Protein 2VKP (pdb70)

Radius of gyration: 19.28 Å; Cα contacts (8 Å, |Δi|>4): 334; chains: 2; bounding box: 43×36×62 Å

Sequence (204 aa):
SFNNELADVHFVVGPPGATRTVPAHKYVLAVGSSVFYAFYKSEIHIPDVEPAAFLILLKYYSDEIDLEADTVLATLYAAKKYIVPALAKACVNFLETSLSFNNELADVHFVVGPPGATRTVPAHKYVLAVGSSVFYAFYGDLAEVKSEIHIPDVEPAAFLILLKYYSDEIDLEADTVLATLYAAKKYIVPALAKACVNFLETSL

Organism: Homo sapiens (NCBI:txid9606)

InterPro domains:
  IPR000210 BTB/POZ domain [PF00651] (129-235)
  IPR000210 BTB/POZ domain [PS50097] (136-206)
  IPR000210 BTB/POZ domain [SM00225] (136-236)
  IPR011333 SKP1/BTB/POZ domain superfamily [G3DSA:3.30.710.10] (107-265)
  IPR011333 SKP1/BTB/POZ domain superfamily [SSF54695] (113-235)
  IPR011705 BTB/Kelch-associated [PF07707] (246-315)
  IPR011705 BTB/Kelch-associated [SM00875] (242-351)
  IPR012983 PHR [PF08005] (392-537)
  IPR038648 PHR domain superfamily [G3DSA:2.60.120.820] (386-538)
  IPR049738 BTB/POZ domain-containing protein 6, BTB/POZ domain [cd18349] (128-236)

Foldseek 3Di:
DAQDPVAQAWEFEAAVVDTDIGGDHLVLLLVQFVQSVVCCPRYHYHHPADPVLVSQVRCVCPVDHDDDPVCLVRVLVVCVVRVRVVNNVVSVVVVVVVD/DAQDPVAQAWEFEEAPPQTDIGGDYLVLLLVQFVQSCCCPNPPDDRDRYHYHHLADPVLVSQVRCVVPVDHDDDPVCLVSVLVVCVVRVRVVSNVVSVVCVVPDD

B-factor: mean 25.25, std 9.97, range [6.52, 69.29]

CATH classification: 3.30.710.10

Solvent-accessible surface area: 11434 Å² total

Structure (mmCIF, N/CA/C/O backbone):
data_2VKP
#
_entry.id   2VKP
#
_cell.length_a   58.135
_cell.length_b   58.135
_cell.length_c   332.456
_cell.angle_alpha   90.00
_cell.angle_beta   90.00
_cell.angle_gamma   120.00
#
_symmetry.space_group_name_H-M   'P 65 2 2'
#
loop_
_entity.id
_entity.type
_entity.pdbx_description
1 polymer 'BTB/POZ DOMAIN-CONTAINING PROTEIN 6'
2 non-polymer 'POTASSIUM ION'
3 non-polymer 1,2-ETHANEDIOL
4 water water
#
loop_
_atom_site.group_PDB
_atom_site.id
_atom_site.type_symbol
_atom_site.label_atom_id
_atom_site.label_alt_id
_atom_site.label_comp_id
_atom_site.label_asym_id
_atom_site.label_entity_id
_atom_site.label_seq_id
_atom_site.pdbx_PDB_ins_code
_atom_site.Cartn_x
_atom_site.Cartn_y
_atom_site.Cartn_z
_atom_site.occupancy
_atom_site.B_iso_or_equiv
_atom_site.auth_seq_id
_atom_site.auth_comp_id
_atom_site.auth_asym_id
_atom_site.auth_atom_id
_atom_site.pdbx_PDB_model_num
ATOM 1 N N . SER A 1 1 ? 31.684 32.540 -8.902 1.00 49.28 0 SER A N 1
ATOM 2 C CA . SER A 1 1 ? 31.323 31.173 -8.446 1.00 46.83 0 SER A CA 1
ATOM 3 C C . SER A 1 1 ? 32.564 30.298 -8.315 1.00 40.59 0 SER A C 1
ATOM 4 O O . SER A 1 1 ? 32.473 29.076 -8.457 1.00 37.63 0 SER A O 1
ATOM 14 N N . PHE A 1 3 ? 34.019 30.390 -5.479 1.00 26.47 2 PHE A N 1
ATOM 15 C CA . PHE A 1 3 ? 33.838 30.044 -4.072 1.00 23.44 2 PHE A CA 1
ATOM 16 C C . PHE A 1 3 ? 33.338 28.621 -3.939 1.00 22.98 2 PHE A C 1
ATOM 17 O O . PHE A 1 3 ? 32.332 28.252 -4.568 1.00 22.95 2 PHE A O 1
ATOM 25 N N . ASN A 1 4 ? 34.041 27.844 -3.120 1.00 22.84 3 ASN A N 1
ATOM 26 C CA . ASN A 1 4 ? 33.706 26.438 -2.845 1.00 25.60 3 ASN A CA 1
ATOM 27 C C . ASN A 1 4 ? 33.729 25.565 -4.126 1.00 26.64 3 ASN A C 1
ATOM 28 O O . ASN A 1 4 ? 33.094 24.518 -4.195 1.00 30.79 3 ASN A O 1
ATOM 33 N N . ASN A 1 5 ? 34.509 25.987 -5.115 1.00 25.29 4 ASN A N 1
ATOM 34 C CA . ASN A 1 5 ? 34.585 25.300 -6.395 1.00 25.49 4 ASN A CA 1
ATOM 35 C C . ASN A 1 5 ? 35.887 24.473 -6.502 1.00 22.44 4 ASN A C 1
ATOM 36 O O . ASN A 1 5 ? 36.985 24.955 -6.231 1.00 23.82 4 ASN A O 1
ATOM 41 N N . GLU A 1 6 ? 35.763 23.218 -6.913 1.00 23.46 5 GLU A N 1
ATOM 42 C CA . GLU A 1 6 ? 36.946 22.371 -7.139 1.00 23.77 5 GLU A CA 1
ATOM 43 C C . GLU A 1 6 ? 37.770 22.839 -8.365 1.00 23.80 5 GLU A C 1
ATOM 44 O O . GLU A 1 6 ? 38.959 22.502 -8.489 1.00 24.04 5 GLU A O 1
ATOM 50 N N . LEU A 1 7 ? 37.131 23.597 -9.257 1.00 25.01 6 LEU A N 1
ATOM 51 C CA . LEU A 1 7 ? 37.788 24.110 -10.478 1.00 24.47 6 LEU A CA 1
ATOM 52 C C . LEU A 1 7 ? 38.916 25.033 -10.080 1.00 25.35 6 LEU A C 1
ATOM 53 O O . LEU A 1 7 ? 38.695 25.997 -9.351 1.00 25.52 6 LEU A O 1
ATOM 66 N N . ALA A 1 9 ? 41.117 24.546 -7.900 1.00 25.53 8 ALA A N 1
ATOM 67 C CA . ALA A 1 9 ? 41.374 24.585 -6.458 1.00 21.15 8 ALA A CA 1
ATOM 68 C C . ALA A 1 9 ? 42.763 24.048 -6.209 1.00 26.11 8 ALA A C 1
ATOM 69 O O . ALA A 1 9 ? 43.137 22.985 -6.719 1.00 24.34 8 ALA A O 1
ATOM 71 N N . ASP A 1 10 ? 43.568 24.794 -5.470 1.00 22.97 9 ASP A N 1
ATOM 72 C CA . ASP A 1 10 ? 44.936 24.360 -5.197 1.00 22.81 9 ASP A CA 1
ATOM 73 C C . ASP A 1 10 ? 45.155 24.049 -3.730 1.00 22.23 9 ASP A C 1
ATOM 74 O O . ASP A 1 10 ? 46.266 23.705 -3.311 1.00 34.17 9 ASP A O 1
ATOM 79 N N . VAL A 1 11 ? 44.085 24.132 -2.943 1.00 25.35 10 VAL A N 1
ATOM 80 C CA . VAL A 1 11 ? 44.153 23.770 -1.531 1.00 23.53 10 VAL A CA 1
ATOM 81 C C . VAL A 1 11 ? 42.814 23.212 -1.090 1.00 27.46 10 VAL A C 1
ATOM 82 O O . VAL A 1 11 ? 41.764 23.615 -1.591 1.00 25.45 10 VAL A O 1
ATOM 86 N N . HIS A 1 12 ? 42.873 22.226 -0.194 1.00 27.61 11 HIS A N 1
ATOM 87 C CA . HIS A 1 12 ? 41.681 21.663 0.437 1.00 26.20 11 HIS A CA 1
ATOM 88 C C . HIS A 1 12 ? 41.824 21.748 1.951 1.00 21.19 11 HIS A C 1
ATOM 89 O O . HIS A 1 12 ? 42.901 21.479 2.496 1.00 26.16 11 HIS A O 1
ATOM 96 N N . PHE A 1 13 ? 40.750 22.149 2.618 1.00 22.46 12 PHE A N 1
ATOM 97 C CA . PHE A 1 13 ? 40.750 22.274 4.045 1.00 18.05 12 PHE A CA 1
ATOM 98 C C . PHE A 1 13 ? 39.865 21.227 4.594 1.00 23.56 12 PHE A C 1
ATOM 99 O O . PHE A 1 13 ? 38.730 21.099 4.146 1.00 17.72 12 PHE A O 1
ATOM 107 N N . VAL A 1 14 ? 40.368 20.516 5.595 1.00 21.45 13 VAL A N 1
ATOM 108 C CA . VAL A 1 14 ? 39.577 19.522 6.311 1.00 21.33 13 VAL A CA 1
ATOM 109 C C . VAL A 1 14 ? 39.204 20.219 7.607 1.00 18.51 13 VAL A C 1
ATOM 110 O O . VAL A 1 14 ? 40.054 20.451 8.489 1.00 21.49 13 VAL A O 1
ATOM 114 N N . VAL A 1 15 ? 37.937 20.607 7.674 1.00 16.61 14 VAL A N 1
ATOM 115 C CA . VAL A 1 15 ? 37.455 21.553 8.688 1.00 20.09 14 VAL A CA 1
ATOM 116 C C . VAL A 1 15 ? 36.475 20.879 9.655 1.00 23.40 14 VAL A C 1
ATOM 117 O O . VAL A 1 15 ? 35.498 20.239 9.240 1.00 21.84 14 VAL A O 1
ATOM 121 N N . GLY A 1 16 ? 36.732 21.071 10.944 1.00 23.99 15 GLY A N 1
ATOM 122 C CA . GLY A 1 16 ? 35.916 20.552 12.005 1.00 19.73 15 GLY A CA 1
ATOM 123 C C . GLY A 1 16 ? 36.568 1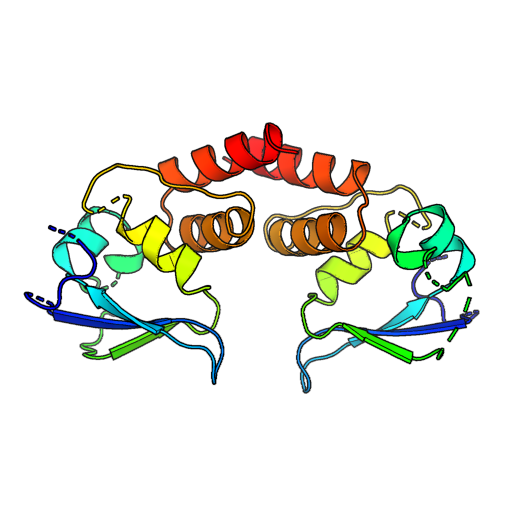9.411 12.773 1.00 21.17 15 GLY A C 1
ATOM 124 O O . GLY A 1 16 ? 37.641 18.901 12.417 1.00 21.33 15 GLY A O 1
ATOM 125 N N . PRO A 1 17 ? 35.919 18.995 13.860 1.00 23.60 16 PRO A N 1
ATOM 126 C CA . PRO A 1 17 ? 36.412 17.854 14.625 1.00 22.07 16 PRO A CA 1
ATOM 127 C C . PRO A 1 17 ? 36.547 16.599 13.786 1.00 22.33 16 PRO A C 1
ATOM 128 O O . PRO A 1 17 ? 35.648 16.299 13.000 1.00 24.54 16 PRO A O 1
ATOM 132 N N . PRO A 1 18 ? 37.645 15.837 13.971 1.00 30.42 17 PRO A N 1
ATOM 133 C CA . PRO A 1 18 ? 37.760 14.547 13.302 1.00 29.13 17 PRO A CA 1
ATOM 134 C C . PRO A 1 18 ? 36.516 13.694 13.501 1.00 29.72 17 PRO A C 1
ATOM 135 O O . PRO A 1 18 ? 36.035 13.572 14.613 1.00 25.38 17 PRO A O 1
ATOM 139 N N . GLY A 1 19 ? 35.982 13.147 12.419 1.00 29.41 18 GLY A N 1
ATOM 140 C CA . GLY A 1 19 ? 34.745 12.374 12.490 1.00 29.87 18 GLY A CA 1
ATOM 141 C C . GLY A 1 19 ? 33.516 13.199 12.176 1.00 29.84 18 GLY A C 1
ATOM 142 O O . GLY A 1 19 ? 32.436 12.665 12.011 1.00 29.80 18 GLY A O 1
ATOM 143 N N . ALA A 1 20 ? 33.671 14.512 12.087 1.00 25.51 19 ALA A N 1
ATOM 144 C CA . ALA A 1 20 ? 32.547 15.407 11.799 1.00 18.69 19 ALA A CA 1
ATOM 145 C C . ALA A 1 20 ? 33.104 16.611 11.006 1.00 26.61 19 ALA A C 1
ATOM 146 O O . ALA A 1 20 ? 32.816 17.779 11.309 1.00 29.31 19 ALA A O 1
ATOM 148 N N . THR A 1 21 ? 33.912 16.290 9.998 1.00 23.58 20 THR A N 1
ATOM 149 C CA . THR A 1 21 ? 34.582 17.295 9.187 1.00 27.23 20 THR A CA 1
ATOM 150 C C . THR A 1 21 ? 33.836 17.560 7.893 1.00 30.04 20 THR A C 1
ATOM 151 O O . THR A 1 21 ? 32.941 16.826 7.477 1.00 20.93 20 THR A O 1
ATOM 155 N N . ARG A 1 22 ? 34.234 18.640 7.256 1.00 25.01 21 ARG A N 1
ATOM 156 C CA . ARG A 1 22 ? 33.834 18.920 5.914 1.00 28.31 21 ARG A CA 1
ATOM 157 C C . ARG A 1 22 ? 35.099 19.348 5.201 1.00 25.76 21 ARG A C 1
ATOM 158 O O . ARG A 1 22 ? 35.918 20.086 5.765 1.00 24.04 21 ARG A O 1
ATOM 166 N N . THR A 1 23 ? 35.246 18.874 3.957 1.00 20.47 22 THR A N 1
ATOM 167 C CA . THR A 1 23 ? 36.399 19.192 3.111 1.00 26.78 22 THR A CA 1
ATOM 168 C C . THR A 1 23 ? 35.969 20.278 2.159 1.00 30.30 22 THR A C 1
ATOM 169 O O . THR A 1 23 ? 34.910 20.188 1.524 1.00 24.59 22 THR A O 1
ATOM 173 N N . VAL A 1 24 ? 36.767 21.331 2.108 1.00 26.05 23 VAL A N 1
ATOM 174 C CA . VAL A 1 24 ? 36.373 22.524 1.382 1.00 29.02 23 VAL A CA 1
ATOM 175 C C . VAL A 1 24 ? 37.526 22.903 0.448 1.00 20.53 23 VAL A C 1
ATOM 176 O O . VAL A 1 24 ? 38.649 23.095 0.912 1.00 19.50 23 VAL A O 1
ATOM 180 N N . PRO A 1 25 ? 37.251 22.962 -0.871 1.00 22.45 24 PRO A N 1
ATOM 181 C CA . PRO A 1 25 ? 38.255 23.384 -1.832 1.00 21.67 24 PRO A CA 1
ATOM 182 C C . PRO A 1 25 ? 38.424 24.898 -1.783 1.00 21.71 24 PRO A C 1
ATOM 183 O O . PRO A 1 25 ? 37.451 25.636 -1.540 1.00 21.44 24 PRO A O 1
ATOM 187 N N . ALA A 1 26 ? 39.629 25.366 -2.058 1.00 19.59 25 ALA A N 1
ATOM 188 C CA . ALA A 1 26 ? 39.838 26.818 -2.088 1.00 19.73 25 ALA A CA 1
ATOM 189 C C . ALA A 1 26 ? 40.997 27.191 -2.990 1.00 20.53 25 ALA A C 1
ATOM 190 O O . ALA A 1 26 ? 41.720 26.309 -3.519 1.00 19.69 25 ALA A O 1
ATOM 192 N N . HIS A 1 27 ? 41.175 28.499 -3.147 1.00 21.76 26 HIS A N 1
ATOM 193 C CA . HIS A 1 27 ? 42.168 29.062 -4.026 1.00 20.82 26 HIS A CA 1
ATOM 194 C C . HIS A 1 27 ? 43.114 29.975 -3.250 1.00 22.18 26 HIS A C 1
ATOM 195 O O . HIS A 1 27 ? 42.684 30.966 -2.653 1.00 20.80 26 HIS A O 1
ATOM 202 N N . LYS A 1 28 ? 44.380 29.571 -3.228 1.00 20.76 27 LYS A N 1
ATOM 203 C CA . LYS A 1 28 ? 45.405 30.153 -2.372 1.00 21.00 27 LYS A CA 1
ATOM 204 C C . LYS A 1 28 ? 45.508 31.624 -2.616 1.00 20.58 27 LYS A C 1
ATOM 205 O O . LYS A 1 28 ? 45.644 32.371 -1.668 1.00 23.89 27 LYS A O 1
ATOM 211 N N . TYR A 1 29 ? 45.444 32.040 -3.891 1.00 24.73 28 TYR A N 1
ATOM 212 C CA . TYR A 1 29 ? 45.462 33.464 -4.268 1.00 23.85 28 TYR A CA 1
ATOM 213 C C . TYR A 1 29 ? 44.409 34.282 -3.539 1.00 22.52 28 TYR A C 1
ATOM 214 O O . TYR A 1 29 ? 44.726 35.296 -2.964 1.00 21.31 28 TYR A O 1
ATOM 223 N N . VAL A 1 30 ? 43.153 33.847 -3.597 1.00 21.37 29 VAL A N 1
ATOM 224 C CA . VAL A 1 30 ? 42.040 34.592 -3.021 1.00 23.24 29 VAL A CA 1
ATOM 225 C C . VAL A 1 30 ? 42.178 34.701 -1.499 1.00 23.18 29 VAL A C 1
ATOM 226 O O . VAL A 1 30 ? 41.959 35.759 -0.916 1.00 21.42 29 VAL A O 1
ATOM 230 N N . LEU A 1 31 ? 42.545 33.591 -0.869 1.00 26.05 30 LEU A N 1
ATOM 231 C CA . LEU A 1 31 ? 42.732 33.537 0.588 1.00 24.21 30 LEU A CA 1
ATOM 232 C C . LEU A 1 31 ? 43.896 34.424 1.033 1.00 22.84 30 LEU A C 1
ATOM 233 O O . LEU A 1 31 ? 43.751 35.199 1.970 1.00 20.41 30 LEU A O 1
ATOM 238 N N . ALA A 1 32 ? 45.027 34.352 0.317 1.00 17.88 31 ALA A N 1
ATOM 239 C CA . ALA A 1 32 ? 46.232 35.089 0.664 1.00 15.93 31 ALA A CA 1
ATOM 240 C C . ALA A 1 32 ? 46.030 36.619 0.493 1.00 23.41 31 ALA A C 1
ATOM 241 O O . ALA A 1 32 ? 46.525 37.430 1.285 1.00 19.65 31 ALA A O 1
ATOM 243 N N . VAL A 1 33 ? 45.255 37.005 -0.505 1.00 22.57 32 VAL A N 1
ATOM 244 C CA . VAL A 1 33 ? 44.934 38.430 -0.691 1.00 22.08 32 VAL A CA 1
ATOM 245 C C . VAL A 1 33 ? 44.063 38.944 0.478 1.00 25.02 32 VAL A C 1
ATOM 246 O O . VAL A 1 33 ? 44.210 40.058 0.878 1.00 28.46 32 VAL A O 1
ATOM 250 N N . GLY A 1 34 ? 43.149 38.136 1.010 1.00 22.88 33 GLY A N 1
ATOM 251 C CA . GLY A 1 34 ? 42.276 38.582 2.097 1.00 26.16 33 GLY A CA 1
ATOM 252 C C . GLY A 1 34 ? 42.817 38.435 3.518 1.00 26.07 33 GLY A C 1
ATOM 253 O O . GLY A 1 34 ? 42.176 38.897 4.456 1.00 23.12 33 GLY A O 1
ATOM 254 N N . SER A 1 35 ? 43.995 37.824 3.693 1.00 23.72 34 SER A N 1
ATOM 255 C CA . SER A 1 35 ? 44.448 37.407 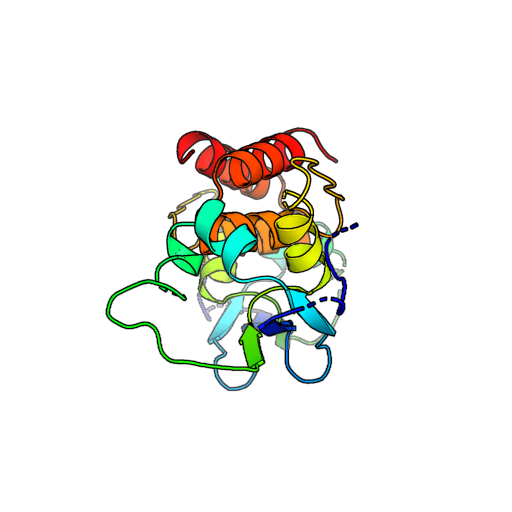5.016 1.00 23.02 34 SER A CA 1
ATOM 256 C C . SER A 1 35 ? 45.956 37.271 5.122 1.00 24.28 34 SER A C 1
ATOM 257 O O . SER A 1 35 ? 46.561 36.515 4.352 1.00 25.75 34 SER A O 1
ATOM 260 N N . SER A 1 36 ? 46.544 37.942 6.115 1.00 22.60 35 SER A N 1
ATOM 261 C CA . SER A 1 36 ? 47.989 37.826 6.378 1.00 19.59 35 SER A CA 1
ATOM 262 C C . SER A 1 36 ? 48.358 36.402 6.846 1.00 21.94 35 SER A C 1
ATOM 263 O O . SER A 1 36 ? 49.487 35.925 6.662 1.00 26.21 35 SER A O 1
ATOM 266 N N . VAL A 1 37 ? 47.415 35.710 7.448 1.00 26.31 36 VAL A N 1
ATOM 267 C CA . VAL A 1 37 ? 47.703 34.383 7.933 1.00 18.41 36 VAL A CA 1
ATOM 268 C C . VAL A 1 37 ? 47.761 33.422 6.766 1.00 23.58 36 VAL A C 1
ATOM 269 O O . VAL A 1 37 ? 48.664 32.602 6.679 1.00 24.11 36 VAL A O 1
ATOM 273 N N . PHE A 1 38 ? 46.821 33.538 5.839 1.00 26.37 37 PHE A N 1
ATOM 274 C CA . PHE A 1 38 ? 46.872 32.691 4.667 1.00 29.65 37 PHE A CA 1
ATOM 275 C C . PHE A 1 38 ? 48.040 33.054 3.768 1.00 28.33 37 PHE A C 1
ATOM 276 O O . PHE A 1 38 ? 48.612 32.171 3.157 1.00 24.21 37 PHE A O 1
ATOM 284 N N . TYR A 1 39 ? 48.389 34.341 3.673 1.00 22.01 38 TYR A N 1
ATOM 285 C CA . TYR A 1 39 ? 49.597 34.721 2.963 1.00 24.68 38 TYR A CA 1
ATOM 286 C C . TYR A 1 39 ? 50.849 34.047 3.519 1.00 28.50 38 TYR A C 1
ATOM 287 O O . TYR A 1 39 ? 51.660 33.490 2.773 1.00 28.37 38 TYR A O 1
ATOM 296 N N . ALA A 1 40 ? 51.032 34.121 4.823 1.00 27.70 39 ALA A N 1
ATOM 297 C CA . ALA A 1 40 ? 52.186 33.512 5.449 1.00 26.42 39 ALA A CA 1
ATOM 298 C C . ALA A 1 40 ? 52.223 31.995 5.173 1.00 32.21 39 ALA A C 1
ATOM 299 O O . ALA A 1 40 ? 53.289 31.409 4.926 1.00 30.23 39 ALA A O 1
ATOM 309 N N . PHE A 1 42 ? 50.731 30.107 2.584 1.00 23.72 41 PHE A N 1
ATOM 310 C CA . PHE A 1 42 ? 50.909 29.726 1.188 1.00 23.58 41 PHE A CA 1
ATOM 311 C C . PHE A 1 42 ? 52.079 30.386 0.473 1.00 29.57 41 PHE A C 1
ATOM 312 O O . PHE A 1 42 ? 52.571 29.840 -0.490 1.00 29.66 41 PHE A O 1
ATOM 320 N N . TYR A 1 43 ? 52.451 31.591 0.896 1.00 25.20 42 TYR A N 1
ATOM 321 C CA . TYR A 1 43 ? 53.547 32.379 0.298 1.00 30.70 42 TYR A CA 1
ATOM 322 C C . TYR A 1 43 ? 54.515 32.809 1.419 1.00 41.65 42 TYR A C 1
ATOM 323 O O . TYR A 1 43 ? 55.744 32.840 1.257 1.00 41.96 42 TYR A O 1
ATOM 332 N N . LYS A 1 50 ? 52.274 22.057 1.344 1.00 39.44 49 LYS A N 1
ATOM 333 C CA . LYS A 1 50 ? 51.148 21.132 1.480 1.00 39.57 49 LYS A CA 1
ATOM 334 C C . LYS A 1 50 ? 49.847 21.724 0.933 1.00 40.00 49 LYS A C 1
ATOM 335 O O . LYS A 1 50 ? 49.613 22.955 0.955 1.00 28.08 49 LYS A O 1
ATOM 338 N N . SER A 1 51 ? 49.002 20.831 0.431 1.00 34.11 50 SER A N 1
ATOM 339 C CA . SER A 1 51 ? 47.793 21.241 -0.248 1.00 31.47 50 SER A CA 1
ATOM 340 C C . SER A 1 51 ? 46.562 20.762 0.496 1.00 24.25 50 SER A C 1
ATOM 341 O O . SER A 1 51 ? 45.465 21.060 0.077 1.00 23.03 50 SER A O 1
ATOM 344 N N . GLU A 1 52 ? 46.728 20.023 1.596 1.00 23.13 51 GLU A N 1
ATOM 345 C CA . GLU A 1 52 ? 45.574 19.650 2.433 1.00 24.74 51 GLU A CA 1
ATOM 346 C C . GLU A 1 52 ? 45.819 20.093 3.859 1.00 24.65 51 GLU A C 1
ATOM 347 O O . GLU A 1 52 ? 46.763 19.617 4.498 1.00 27.19 51 GLU A O 1
ATOM 353 N N . ILE A 1 53 ? 44.969 21.008 4.338 1.00 23.68 52 ILE A N 1
ATOM 354 C CA . ILE A 1 53 ? 45.152 21.676 5.619 1.00 21.88 52 ILE A CA 1
ATOM 355 C C . ILE A 1 53 ? 44.025 21.276 6.574 1.00 20.43 52 ILE A C 1
ATOM 356 O O . ILE A 1 53 ? 42.853 21.354 6.219 1.00 19.26 52 ILE A O 1
ATOM 361 N N . HIS A 1 54 ? 44.382 20.840 7.780 1.00 18.62 53 HIS A N 1
ATOM 362 C CA . HIS A 1 54 ? 43.375 20.420 8.750 1.00 22.76 53 HIS A CA 1
ATOM 363 C C . HIS A 1 54 ? 43.175 21.558 9.722 1.00 16.47 53 HIS A C 1
ATOM 364 O O . HIS A 1 54 ? 44.152 22.055 10.294 1.00 25.06 53 HIS A O 1
ATOM 371 N N . ILE A 1 55 ? 41.922 21.980 9.888 1.00 16.81 54 ILE A N 1
ATOM 372 C CA . ILE A 1 55 ? 41.541 23.013 10.901 1.00 19.65 54 ILE A CA 1
ATOM 373 C C . ILE A 1 55 ? 40.386 22.482 11.812 1.00 12.13 54 ILE A C 1
ATOM 374 O O . ILE A 1 55 ? 39.189 22.752 11.598 1.00 17.08 54 ILE A O 1
ATOM 379 N N . PRO A 1 56 ? 40.769 21.625 12.767 1.00 17.18 55 PRO A N 1
ATOM 380 C CA . PRO A 1 56 ? 39.813 20.924 13.624 1.00 15.29 55 PRO A CA 1
ATOM 381 C C . PRO A 1 56 ? 39.151 21.885 14.628 1.00 20.79 55 PRO A C 1
ATOM 382 O O . PRO A 1 56 ? 38.103 21.569 15.161 1.00 21.67 55 PRO A O 1
ATOM 386 N N . ASP A 1 57 ? 39.747 23.053 14.834 1.00 21.98 56 ASP A N 1
ATOM 387 C CA . ASP A 1 57 ? 39.234 24.063 15.783 1.00 22.97 56 ASP A CA 1
ATOM 388 C C . ASP A 1 57 ? 38.184 25.023 15.200 1.00 24.68 56 ASP A C 1
ATOM 389 O O . ASP A 1 57 ? 37.639 25.830 15.930 1.00 20.55 56 ASP A O 1
ATOM 394 N N . VAL A 1 58 ? 37.903 24.920 13.903 1.00 23.58 57 VAL A N 1
ATOM 395 C CA . VAL A 1 58 ? 36.972 25.806 13.206 1.00 19.93 57 VAL A CA 1
ATOM 396 C C . VAL A 1 58 ? 35.716 25.061 12.805 1.00 20.37 57 VAL A C 1
ATOM 397 O O . VAL A 1 58 ? 35.772 23.891 12.434 1.00 19.11 57 VAL A O 1
ATOM 401 N N . GLU A 1 59 ? 34.567 25.725 12.917 1.00 17.57 58 GLU A N 1
ATOM 402 C CA . GLU A 1 59 ? 33.319 25.157 12.409 1.00 20.95 58 GLU A CA 1
ATOM 403 C C . GLU A 1 59 ? 33.213 25.277 10.901 1.00 21.35 58 GLU A C 1
ATOM 404 O O . GLU A 1 59 ? 33.261 26.375 10.362 1.00 21.03 58 GLU A O 1
ATOM 410 N N . PRO A 1 60 ? 32.943 24.161 10.208 1.00 20.50 59 PRO A N 1
ATOM 411 C CA . PRO A 1 60 ? 32.716 24.232 8.747 1.00 21.26 59 PRO A CA 1
ATOM 412 C C . PRO A 1 60 ? 31.785 25.371 8.305 1.00 20.35 59 PRO A C 1
ATOM 413 O O . PRO A 1 60 ? 32.085 26.097 7.382 1.00 23.76 59 PRO A O 1
ATOM 417 N N . ALA A 1 61 ? 30.663 25.542 8.969 1.00 20.66 60 ALA A N 1
ATOM 418 C CA . ALA A 1 61 ? 29.732 26.597 8.586 1.00 19.17 60 ALA A CA 1
ATOM 419 C C . ALA A 1 61 ? 30.363 27.991 8.695 1.00 25.77 60 ALA A C 1
ATOM 420 O O . ALA A 1 61 ? 30.146 28.858 7.858 1.00 20.87 60 ALA A O 1
ATOM 422 N N . ALA A 1 62 ? 31.145 28.197 9.735 1.00 21.61 61 ALA A N 1
ATOM 423 C CA . ALA A 1 62 ? 31.848 29.467 9.888 1.00 24.62 61 ALA A CA 1
ATOM 424 C C . ALA A 1 62 ? 32.917 29.631 8.817 1.00 24.63 61 ALA A C 1
ATOM 425 O O . ALA A 1 62 ? 33.081 30.710 8.265 1.00 19.73 61 ALA A O 1
ATOM 427 N N . PHE A 1 63 ? 33.657 28.567 8.525 1.00 20.05 62 PHE A N 1
ATOM 428 C CA . PHE A 1 63 ? 34.733 28.673 7.527 1.00 17.58 62 PHE A CA 1
ATOM 429 C C . PHE A 1 63 ? 34.160 29.062 6.164 1.00 17.32 62 PHE A C 1
ATOM 430 O O . PHE A 1 63 ? 34.783 29.781 5.405 1.00 20.32 62 PHE A O 1
ATOM 438 N N . LEU A 1 64 ? 32.981 28.549 5.843 1.00 18.87 63 LEU A N 1
ATOM 439 C CA . LEU A 1 64 ? 32.333 28.826 4.571 1.00 22.80 63 LEU A CA 1
ATOM 440 C C . LEU A 1 64 ? 31.868 30.262 4.493 1.00 24.23 63 LEU A C 1
ATOM 441 O O . LEU A 1 64 ? 31.957 30.886 3.444 1.00 19.56 63 LEU A O 1
ATOM 446 N N . ILE A 1 65 ? 31.386 30.797 5.608 1.00 20.84 64 ILE A N 1
ATOM 447 C CA . ILE A 1 65 ? 30.993 32.201 5.651 1.00 19.90 64 ILE A CA 1
ATOM 448 C C . ILE A 1 65 ? 32.220 33.093 5.461 1.00 17.99 64 ILE A C 1
ATOM 449 O O . ILE A 1 65 ? 32.158 34.126 4.766 1.00 20.31 64 ILE A O 1
ATOM 454 N N . LEU A 1 66 ? 33.323 32.717 6.090 1.00 16.08 65 LEU A N 1
ATOM 455 C CA . LEU A 1 66 ? 34.572 33.471 5.911 1.00 16.79 65 LEU A CA 1
ATOM 456 C C . LEU A 1 66 ? 35.005 33.462 4.459 1.00 17.29 65 LEU A C 1
ATOM 457 O O . LEU A 1 66 ? 35.342 34.509 3.873 1.00 21.05 65 LEU A O 1
ATOM 462 N N . LEU A 1 67 ? 35.020 32.281 3.856 1.00 16.66 66 LEU A N 1
ATOM 463 C CA . LEU A 1 67 ? 35.462 32.169 2.464 1.00 16.22 66 LEU A CA 1
ATOM 464 C C . LEU A 1 67 ? 34.540 32.957 1.521 1.00 19.65 66 LEU A C 1
ATOM 465 O O . LEU A 1 67 ? 34.994 33.643 0.611 1.00 18.72 66 LEU A O 1
ATOM 470 N N . LYS A 1 68 ? 33.232 32.874 1.729 1.00 18.73 67 LYS A N 1
ATOM 471 C CA . LYS A 1 68 ? 32.334 33.622 0.846 1.00 17.02 67 LYS A CA 1
ATOM 472 C C . LYS A 1 68 ? 32.698 35.085 0.850 1.00 22.05 67 LYS A C 1
ATOM 473 O O . LYS A 1 68 ? 32.644 35.743 -0.183 1.00 22.73 67 LYS A O 1
ATOM 476 N N . TYR A 1 69 ? 33.024 35.611 2.028 1.00 20.12 68 TYR A N 1
ATOM 477 C CA . TYR A 1 69 ? 33.427 37.008 2.149 1.00 14.72 68 TYR A CA 1
ATOM 478 C C . TYR A 1 69 ? 34.670 37.249 1.337 1.00 19.16 68 TYR A C 1
ATOM 479 O O . TYR A 1 69 ? 34.757 38.217 0.590 1.00 20.97 68 TYR A O 1
ATOM 496 N N . TYR A 1 71 ? 35.905 35.731 -1.240 1.00 21.22 70 TYR A N 1
ATOM 497 C CA . TYR A 1 71 ? 35.720 35.647 -2.678 1.00 21.40 70 TYR A CA 1
ATOM 498 C C . TYR A 1 71 ? 34.836 36.767 -3.183 1.00 19.88 70 TYR A C 1
ATOM 499 O O . TYR A 1 71 ? 35.098 37.307 -4.257 1.00 21.58 70 TYR A O 1
ATOM 508 N N . SER A 1 72 ? 33.779 37.096 -2.436 1.00 20.03 71 SER A N 1
ATOM 509 C CA . SER A 1 72 ? 32.689 37.965 -2.933 1.00 15.48 71 SER A CA 1
ATOM 510 C C . SER A 1 72 ? 32.501 39.331 -2.249 1.00 18.64 71 SER A C 1
ATOM 511 O O . SER A 1 72 ? 31.794 40.193 -2.760 1.00 15.09 71 SER A O 1
ATOM 514 N N . ASP A 1 73 ? 33.151 39.520 -1.110 1.00 19.79 72 ASP A N 1
ATOM 515 C CA . ASP A 1 73 ? 32.887 40.609 -0.196 1.00 22.57 72 ASP A CA 1
ATOM 516 C C . ASP A 1 73 ? 31.485 40.633 0.373 1.00 22.76 72 ASP A C 1
ATOM 517 O O . ASP A 1 73 ? 31.063 41.652 0.882 1.00 18.32 72 ASP A O 1
ATOM 522 N N . GLU A 1 74 ? 30.761 39.526 0.318 1.00 15.88 73 GLU A N 1
ATOM 523 C CA . GLU A 1 74 ? 29.416 39.514 0.873 1.00 23.23 73 GLU A CA 1
ATOM 524 C C . GLU A 1 74 ? 29.528 38.921 2.261 1.00 21.04 73 GLU A C 1
ATOM 525 O O . GLU A 1 74 ? 30.238 37.946 2.443 1.00 16.44 73 GLU A O 1
ATOM 531 N N . ILE A 1 75 ? 28.837 39.516 3.226 1.00 21.90 74 ILE A N 1
ATOM 532 C CA . ILE A 1 75 ? 28.835 39.012 4.608 1.00 23.68 74 ILE A CA 1
ATOM 533 C C . ILE A 1 75 ? 27.419 38.603 4.957 1.00 22.21 74 ILE A C 1
ATOM 534 O O . ILE A 1 75 ? 26.538 39.441 4.973 1.00 29.81 74 ILE A O 1
ATOM 539 N N . ASP A 1 76 ? 27.207 37.325 5.234 1.00 25.14 75 ASP A N 1
ATOM 540 C CA . ASP A 1 76 ? 25.878 36.801 5.524 1.00 30.12 75 ASP A CA 1
ATOM 541 C C . ASP A 1 76 ? 25.888 36.106 6.894 1.00 30.27 75 ASP A C 1
ATOM 542 O O . ASP A 1 76 ? 26.295 34.954 7.018 1.00 30.63 75 ASP A O 1
ATOM 545 N N . LEU A 1 77 ? 25.448 36.818 7.928 1.00 28.50 76 LEU A N 1
ATOM 546 C CA . LEU A 1 77 ? 25.569 36.319 9.291 1.00 22.92 76 LEU A CA 1
ATOM 547 C C . LEU A 1 77 ? 24.229 35.846 9.850 1.00 18.28 76 LEU A C 1
ATOM 548 O O . LEU A 1 77 ? 23.159 36.298 9.447 1.00 16.74 76 LEU A O 1
ATOM 553 N N . GLU A 1 78 ? 24.282 34.939 10.814 1.00 17.20 77 GLU A N 1
ATOM 554 C CA . GLU A 1 78 ? 23.104 34.547 11.552 1.00 17.97 77 GLU A CA 1
ATOM 555 C C . GLU A 1 78 ? 23.465 34.308 12.979 1.00 14.09 77 GLU A C 1
ATOM 556 O O . GLU A 1 78 ? 24.627 34.131 13.289 1.00 18.41 77 GLU A O 1
ATOM 562 N N . ALA A 1 79 ? 22.457 34.239 13.841 1.00 16.35 78 ALA A N 1
ATOM 563 C CA . ALA A 1 79 ? 22.647 34.120 15.294 1.00 12.79 78 ALA A CA 1
ATOM 564 C C . ALA A 1 79 ? 23.377 32.857 15.675 1.00 16.20 78 ALA A C 1
ATOM 565 O O . ALA A 1 79 ? 24.252 32.872 16.574 1.00 16.34 78 ALA A O 1
ATOM 567 N N . ASP A 1 80 ? 23.067 31.767 14.963 1.00 16.58 79 ASP A N 1
ATOM 568 C CA . ASP A 1 80 ? 23.667 30.482 15.269 1.00 15.41 79 ASP A CA 1
ATOM 569 C C . ASP A 1 80 ? 25.063 30.297 14.725 1.00 18.11 79 ASP A C 1
ATOM 570 O O . ASP A 1 80 ? 25.749 29.382 15.153 1.00 13.56 79 ASP A O 1
ATOM 575 N N . THR A 1 81 ? 25.524 31.190 13.843 1.00 12.50 80 THR A N 1
ATOM 576 C CA . THR A 1 81 ? 26.843 31.005 13.250 1.00 13.77 80 THR A CA 1
ATOM 577 C C . THR A 1 81 ? 27.789 32.151 13.557 1.00 13.63 80 THR A C 1
ATOM 578 O O . THR A 1 81 ? 28.992 32.018 13.286 1.00 13.43 80 THR A O 1
ATOM 582 N N . VAL A 1 82 ? 27.273 33.258 14.105 1.00 13.87 81 VAL A N 1
ATOM 583 C CA . VAL A 1 82 ? 28.103 34.496 14.297 1.00 12.21 81 VAL A CA 1
ATOM 584 C C . VAL A 1 82 ? 29.305 34.324 15.221 1.00 14.98 81 VAL A C 1
ATOM 585 O O . VAL A 1 82 ? 30.416 34.826 14.944 1.00 15.25 81 VAL A O 1
ATOM 589 N N . LEU A 1 83 ? 29.152 33.573 16.310 1.00 15.25 82 LEU A N 1
ATOM 590 C CA . LEU A 1 83 ? 30.301 33.413 17.214 1.00 14.24 82 LEU A CA 1
ATOM 591 C C . LEU A 1 83 ? 31.386 32.624 16.568 1.00 14.58 82 LEU A C 1
ATOM 592 O O . LEU A 1 83 ? 32.563 32.929 16.711 1.00 13.13 82 LEU A O 1
ATOM 597 N N . ALA A 1 84 ? 30.999 31.544 15.911 1.00 15.34 83 ALA A N 1
ATOM 598 C CA . ALA A 1 84 ? 31.991 30.689 15.229 1.00 11.47 83 ALA A CA 1
ATOM 599 C C . ALA A 1 84 ? 32.671 31.428 14.055 1.00 12.07 83 ALA A C 1
ATOM 600 O O . ALA A 1 84 ? 33.860 31.219 13.764 1.00 13.93 83 ALA A O 1
ATOM 602 N N . THR A 1 85 ? 31.909 32.264 13.355 1.00 12.11 84 THR A N 1
ATOM 603 C CA . THR A 1 85 ? 32.466 33.108 12.279 1.00 13.95 84 THR A CA 1
ATOM 604 C C . THR A 1 85 ? 33.444 34.103 12.860 1.00 14.49 84 THR A C 1
ATOM 605 O O . THR A 1 85 ? 34.461 34.360 12.279 1.00 17.11 84 THR A O 1
ATOM 609 N N . LEU A 1 86 ? 33.113 34.706 14.007 1.00 18.52 85 LEU A N 1
ATOM 610 C CA . LEU A 1 86 ? 34.040 35.626 14.659 1.00 14.57 85 LEU A CA 1
ATOM 611 C C . LEU A 1 86 ? 35.345 34.943 15.040 1.00 17.39 85 LEU A C 1
ATOM 612 O O . LEU A 1 86 ? 36.412 35.482 14.844 1.00 15.87 85 LEU A O 1
ATOM 617 N N . TYR A 1 87 ? 35.270 33.737 15.585 1.00 13.62 86 TYR A N 1
ATOM 618 C CA . TYR A 1 87 ? 36.475 32.987 15.888 1.00 12.62 86 TYR A CA 1
ATOM 619 C C . TYR A 1 87 ? 37.361 32.839 14.632 1.00 13.43 86 TYR A C 1
ATOM 620 O O . TYR A 1 87 ? 38.593 33.073 14.659 1.00 18.90 86 TYR A O 1
ATOM 629 N N . ALA A 1 88 ? 36.731 32.451 13.532 1.00 13.78 87 ALA A N 1
ATOM 630 C CA . ALA A 1 88 ? 37.458 32.234 12.270 1.00 13.99 87 ALA A CA 1
ATOM 631 C C . ALA A 1 88 ? 38.057 33.532 11.740 1.00 14.57 87 ALA A C 1
ATOM 632 O O . ALA A 1 88 ? 39.197 33.550 11.295 1.00 17.73 87 ALA A O 1
ATOM 634 N N . ALA A 1 89 ? 37.288 34.617 11.806 1.00 17.22 88 ALA A N 1
ATOM 635 C CA . ALA A 1 89 ? 37.722 35.925 11.327 1.00 16.99 88 ALA A CA 1
ATOM 636 C C . ALA A 1 89 ? 38.904 36.418 12.163 1.00 14.18 88 ALA A C 1
ATOM 637 O O . ALA A 1 89 ? 39.855 36.975 11.630 1.00 17.73 88 ALA A O 1
ATOM 639 N N . LYS A 1 90 ? 38.898 36.148 13.482 1.00 16.56 89 LYS A N 1
ATOM 640 C CA . LYS A 1 90 ? 40.023 36.528 14.339 1.00 17.25 89 LYS A CA 1
ATOM 641 C C . LYS A 1 90 ? 41.224 35.628 14.055 1.00 20.27 89 LYS A C 1
ATOM 642 O O . LYS A 1 90 ? 42.347 36.094 13.960 1.00 12.66 89 LYS A O 1
ATOM 647 N N . LYS A 1 91 ? 40.976 34.343 13.873 1.00 14.25 90 LYS A N 1
ATOM 648 C CA . LYS A 1 91 ? 42.042 33.385 13.589 1.00 13.82 90 LYS A CA 1
ATOM 649 C C . LYS A 1 91 ? 42.801 33.720 12.321 1.00 13.54 90 LYS A C 1
ATOM 650 O O . LYS A 1 91 ? 44.011 33.558 12.262 1.00 15.14 90 LYS A O 1
ATOM 656 N N . TYR A 1 92 ? 42.085 34.125 11.284 1.00 12.98 91 TYR A N 1
ATOM 657 C CA . TYR A 1 92 ? 42.747 34.457 10.002 1.00 15.14 91 TYR A CA 1
ATOM 658 C C . TYR A 1 92 ? 42.972 35.923 9.801 1.00 14.78 91 TYR A C 1
ATOM 659 O O . TYR A 1 92 ? 43.443 36.314 8.746 1.00 13.99 91 TYR A O 1
ATOM 668 N N . ILE A 1 93 ? 42.641 36.720 10.815 1.00 15.11 92 ILE A N 1
ATOM 669 C CA . ILE A 1 93 ? 42.866 38.180 10.802 1.00 13.46 92 ILE A CA 1
ATOM 670 C C . ILE A 1 93 ? 42.145 38.853 9.629 1.00 13.27 92 ILE A C 1
ATOM 671 O O . ILE A 1 93 ? 42.763 39.402 8.708 1.00 13.15 92 ILE A O 1
ATOM 676 N N . VAL A 1 94 ? 40.819 38.760 9.643 1.00 15.41 93 VAL A N 1
ATOM 677 C CA . VAL A 1 94 ? 39.980 39.349 8.610 1.00 15.01 93 VAL A CA 1
ATOM 678 C C . VAL A 1 94 ? 39.132 40.394 9.308 1.00 16.54 93 VAL A C 1
ATOM 679 O O . VAL A 1 94 ? 38.022 40.132 9.732 1.00 16.07 93 VAL A O 1
ATOM 683 N N . PRO A 1 95 ? 39.672 41.614 9.448 1.00 18.35 94 PRO A N 1
ATOM 684 C CA . PRO A 1 95 ? 39.035 42.582 10.344 1.00 20.05 94 PRO A CA 1
ATOM 685 C C . PRO A 1 95 ? 37.644 43.080 9.939 1.00 14.65 94 PRO A C 1
ATOM 686 O O . PRO A 1 95 ? 36.829 43.356 10.797 1.00 17.58 94 PRO A O 1
ATOM 690 N N . ALA A 1 96 ? 37.382 43.228 8.649 1.00 13.42 95 ALA A N 1
ATOM 691 C CA . ALA A 1 96 ? 36.076 43.683 8.219 1.00 18.74 95 ALA A CA 1
ATOM 692 C C . ALA A 1 96 ? 35.023 42.650 8.574 1.00 15.72 95 ALA A C 1
ATOM 693 O O . ALA A 1 96 ? 33.883 42.966 8.897 1.00 13.31 95 ALA A O 1
ATOM 695 N N . LEU A 1 97 ? 35.385 41.394 8.523 1.00 13.04 96 LEU A N 1
ATOM 696 C CA . LEU A 1 97 ? 34.396 40.372 8.845 1.00 6.52 96 LEU A CA 1
ATOM 697 C C . LEU A 1 97 ? 34.235 40.297 10.367 1.00 13.47 96 LEU A C 1
ATOM 698 O O . LEU A 1 97 ? 33.113 40.207 10.856 1.00 18.04 96 LEU A O 1
ATOM 703 N N . ALA A 1 98 ? 35.343 40.389 11.114 1.00 16.73 97 ALA A N 1
ATOM 704 C CA . ALA A 1 98 ? 35.266 40.444 12.555 1.00 15.35 97 ALA A CA 1
ATOM 705 C C . ALA A 1 98 ? 34.409 41.633 13.022 1.00 14.14 97 ALA A C 1
ATOM 706 O O . ALA A 1 98 ? 33.569 41.464 13.899 1.00 12.99 97 ALA A O 1
ATOM 708 N N . LYS A 1 99 ? 34.593 42.806 12.418 1.00 17.77 98 LYS A N 1
ATOM 709 C CA . LYS A 1 99 ? 33.799 43.991 12.808 1.00 13.53 98 LYS A CA 1
ATOM 710 C C . LYS A 1 99 ? 32.342 43.781 12.594 1.00 15.06 98 LYS A C 1
ATOM 711 O O . LYS A 1 99 ? 31.524 44.192 13.420 1.00 19.20 98 LYS A O 1
ATOM 714 N N . ALA A 1 100 ? 32.007 43.194 11.453 1.00 16.13 99 ALA A N 1
ATOM 715 C CA . ALA A 1 100 ? 30.614 42.892 11.128 1.00 20.12 99 ALA A CA 1
ATOM 716 C C . ALA A 1 100 ? 30.000 41.936 12.142 1.00 9.98 99 ALA A C 1
ATOM 717 O O . ALA A 1 100 ? 28.798 42.039 12.450 1.00 14.14 99 ALA A O 1
ATOM 719 N N . CYS A 1 101 ? 30.793 40.988 12.650 1.00 15.19 100 CYS A N 1
ATOM 720 C CA . CYS A 1 101 ? 30.250 40.018 13.607 1.00 15.49 100 CYS A CA 1
ATOM 721 C C . CYS A 1 101 ? 29.967 40.717 14.937 1.00 11.74 100 CYS A C 1
ATOM 722 O O . CYS A 1 101 ? 28.954 40.437 15.571 1.00 15.42 100 CYS A O 1
ATOM 725 N N . VAL A 1 102 ? 30.887 41.570 15.367 1.00 17.13 101 VAL A N 1
ATOM 726 C CA . VAL A 1 102 ? 30.743 42.252 16.648 1.00 17.40 101 VAL A CA 1
ATOM 727 C C . VAL A 1 102 ? 29.541 43.197 16.544 1.00 21.63 101 VAL A C 1
ATOM 728 O O . VAL A 1 102 ? 28.755 43.286 17.485 1.00 20.35 101 VAL A O 1
ATOM 732 N N . ASN A 1 103 ? 29.405 43.889 15.403 1.00 18.79 102 ASN A N 1
ATOM 733 C CA . ASN A 1 103 ? 28.203 44.737 15.139 1.00 17.43 102 ASN A CA 1
ATOM 734 C C . ASN A 1 103 ? 26.906 43.953 15.210 1.00 22.05 102 ASN A C 1
ATOM 735 O O . ASN A 1 103 ? 25.914 44.425 15.776 1.00 21.41 102 ASN A O 1
ATOM 740 N N . PHE A 1 104 ? 26.907 42.750 14.633 1.00 17.68 103 PHE A N 1
ATOM 741 C CA . PHE A 1 104 ? 25.721 41.877 14.647 1.00 14.64 103 PHE A CA 1
ATOM 742 C C . PHE A 1 104 ? 25.348 41.489 16.079 1.00 17.93 103 PHE A C 1
ATOM 743 O O . PHE A 1 104 ? 24.163 41.501 16.476 1.00 20.04 103 PHE A O 1
ATOM 751 N N . LEU A 1 105 ? 26.369 41.111 16.839 1.00 19.92 104 LEU A N 1
ATOM 752 C CA . LEU A 1 105 ? 26.227 40.747 18.222 1.00 18.72 104 LEU A CA 1
ATOM 753 C C . LEU A 1 105 ? 25.673 41.909 19.033 1.00 17.86 104 LEU A C 1
ATOM 754 O O . LEU A 1 105 ? 24.780 41.715 19.860 1.00 19.00 104 LEU A O 1
ATOM 759 N N . GLU A 1 106 ? 26.199 43.111 18.812 1.00 21.49 105 GLU A N 1
ATOM 760 C CA . GLU A 1 106 ? 25.697 44.303 19.535 1.00 22.49 105 GLU A CA 1
ATOM 761 C C . GLU A 1 106 ? 24.215 44.504 19.264 1.00 20.64 105 GLU A C 1
ATOM 762 O O . GLU A 1 106 ? 23.416 44.690 20.178 1.00 23.65 105 GLU A O 1
ATOM 765 N N . THR A 1 107 ? 23.849 44.426 17.992 1.00 24.76 106 THR A N 1
ATOM 766 C CA . THR A 1 107 ? 22.454 44.545 17.555 1.00 26.53 106 THR A CA 1
ATOM 767 C C . THR A 1 107 ? 21.544 43.518 18.187 1.00 26.43 106 THR A C 1
ATOM 768 O O . THR A 1 107 ? 20.379 43.795 18.427 1.00 22.85 106 THR A O 1
ATOM 772 N N . SER A 1 108 ? 22.086 42.336 18.451 1.00 25.99 107 SER A N 1
ATOM 773 C CA . SER A 1 108 ? 21.306 41.204 18.948 1.00 23.96 107 SER A CA 1
ATOM 774 C C . SER A 1 108 ? 21.059 41.272 20.459 1.00 21.08 107 SER A C 1
ATOM 775 O O . SER A 1 108 ? 20.163 40.587 20.971 1.00 22.01 107 SER A O 1
ATOM 780 N N . LEU A 1 109 ? 21.866 42.065 21.178 1.00 24.53 108 LEU A N 1
ATOM 781 C CA . LEU A 1 109 ? 21.683 42.226 22.630 1.00 28.82 108 LEU A CA 1
ATOM 782 C C . LEU A 1 109 ? 20.260 42.735 22.914 1.00 36.91 108 LEU A C 1
ATOM 783 O O . LEU A 1 109 ? 19.510 42.178 23.734 1.00 40.22 108 LEU A O 1
ATOM 789 N N . SER B 1 1 ? 35.792 33.086 50.031 1.00 32.02 0 SER B N 1
ATOM 790 C CA . SER B 1 1 ? 34.649 33.172 49.081 1.00 32.28 0 SER B CA 1
ATOM 791 C C . SER B 1 1 ? 34.071 31.779 48.750 1.00 21.17 0 SER B C 1
ATOM 792 O O . SER B 1 1 ? 34.800 30.769 48.779 1.00 23.78 0 SER B O 1
ATOM 803 N N . PHE B 1 3 ? 32.789 31.103 45.769 1.00 19.26 2 PHE B N 1
ATOM 804 C CA . PHE B 1 3 ? 33.190 30.881 44.376 1.00 18.25 2 PHE B CA 1
ATOM 805 C C . PHE B 1 3 ? 34.296 29.842 44.281 1.00 22.89 2 PHE B C 1
ATOM 806 O O . PHE B 1 3 ? 35.320 29.965 44.943 1.00 17.57 2 PHE B O 1
ATOM 814 N N . ASN B 1 4 ? 34.079 28.805 43.470 1.00 22.81 3 ASN B N 1
ATOM 815 C CA . ASN B 1 4 ? 35.103 27.773 43.241 1.00 22.17 3 ASN B CA 1
ATOM 816 C C . ASN B 1 4 ? 35.583 27.148 44.552 1.00 19.79 3 ASN B C 1
ATOM 817 O O . ASN B 1 4 ? 36.713 26.693 44.640 1.00 20.43 3 ASN B O 1
ATOM 822 N N . ASN B 1 5 ? 34.694 27.065 45.548 1.00 20.68 4 ASN B N 1
ATOM 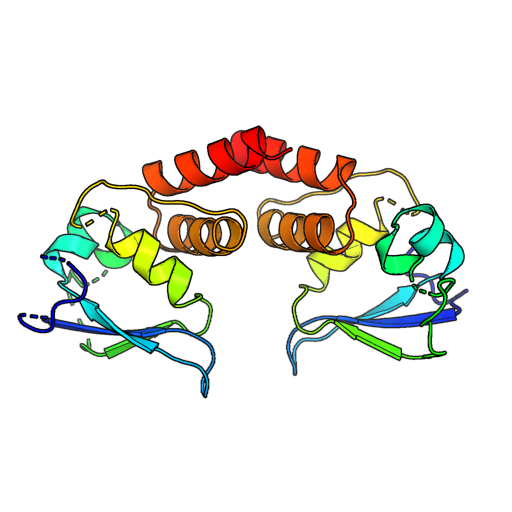823 C CA . ASN B 1 5 ? 35.033 26.491 46.868 1.00 18.53 4 ASN B CA 1
ATOM 824 C C . ASN B 1 5 ? 34.331 25.154 47.011 1.00 17.52 4 ASN B C 1
ATOM 825 O O . ASN B 1 5 ? 33.159 25.098 46.723 1.00 17.25 4 ASN B O 1
ATOM 830 N N . GLU B 1 6 ? 35.035 24.124 47.470 1.00 18.71 5 GLU B N 1
ATOM 831 C CA . GLU B 1 6 ? 34.454 22.818 47.740 1.00 21.64 5 GLU B CA 1
ATOM 832 C C . GLU B 1 6 ? 33.506 22.893 48.950 1.00 23.50 5 GLU B C 1
ATOM 833 O O . GLU B 1 6 ? 32.602 22.061 49.091 1.00 21.81 5 GLU B O 1
ATOM 839 N N . LEU B 1 7 ? 33.702 23.881 49.818 1.00 19.80 6 LEU B N 1
ATOM 840 C CA . LEU B 1 7 ? 32.819 24.038 50.991 1.00 23.35 6 LEU B CA 1
ATOM 841 C C . LEU B 1 7 ? 31.390 24.199 50.521 1.00 20.50 6 LEU B C 1
ATOM 842 O O . LEU B 1 7 ? 31.096 25.103 49.737 1.00 19.22 6 LEU B O 1
ATOM 855 N N . ALA B 1 9 ? 29.742 22.584 48.461 1.00 21.28 8 ALA B N 1
ATOM 856 C CA . ALA B 1 9 ? 29.479 22.400 47.023 1.00 15.55 8 ALA B CA 1
ATOM 857 C C . ALA B 1 9 ? 28.514 21.228 46.864 1.00 18.75 8 ALA B C 1
ATOM 858 O O . ALA B 1 9 ? 28.691 20.178 47.507 1.00 20.15 8 ALA B O 1
ATOM 860 N N . ASP B 1 10 ? 27.451 21.443 46.109 1.00 22.48 9 ASP B N 1
ATOM 861 C CA . ASP B 1 10 ? 26.470 20.370 45.886 1.00 22.84 9 ASP B CA 1
ATOM 862 C C . ASP B 1 10 ? 26.479 19.917 44.417 1.00 25.40 9 ASP B C 1
ATOM 863 O O . ASP B 1 10 ? 25.748 19.033 44.037 1.00 20.75 9 ASP B O 1
ATOM 868 N N . VAL B 1 11 ? 27.346 20.492 43.612 1.00 20.98 10 VAL B N 1
ATOM 869 C CA . VAL B 1 11 ? 27.543 20.029 42.234 1.00 20.74 10 VAL B CA 1
ATOM 870 C C . VAL B 1 11 ? 28.965 20.243 41.811 1.00 20.18 10 VAL B C 1
ATOM 871 O O . VAL B 1 11 ? 29.610 21.196 42.270 1.00 22.73 10 VAL B O 1
ATOM 875 N N . HIS B 1 12 ? 29.468 19.352 40.959 1.00 17.00 11 HIS B N 1
ATOM 876 C CA . HIS B 1 12 ? 30.757 19.533 40.307 1.00 18.42 11 HIS B CA 1
ATOM 877 C C . HIS B 1 12 ? 30.620 19.502 38.797 1.00 21.52 11 HIS B C 1
ATOM 878 O O . HIS B 1 12 ? 30.059 18.580 38.223 1.00 18.72 11 HIS B O 1
ATOM 885 N N . PHE B 1 13 ? 31.140 20.531 38.149 1.00 15.63 12 PHE B N 1
ATOM 886 C CA . PHE B 1 13 ? 31.224 20.558 36.694 1.00 16.17 12 PHE B CA 1
ATOM 887 C C . PHE B 1 13 ? 32.592 20.117 36.209 1.00 19.88 12 PHE B C 1
ATOM 888 O O . PHE B 1 13 ? 33.615 20.646 36.655 1.00 22.69 12 PHE B O 1
ATOM 896 N N . VAL B 1 14 ? 32.587 19.198 35.241 1.00 18.60 13 VAL B N 1
ATOM 897 C CA . VAL B 1 14 ? 33.773 18.739 34.573 1.00 14.88 13 VAL B CA 1
ATOM 898 C C . VAL B 1 14 ? 33.770 19.517 33.231 1.00 20.89 13 VAL B C 1
ATOM 899 O O . VAL B 1 14 ? 32.994 19.221 32.320 1.00 19.68 13 VAL B O 1
ATOM 903 N N . VAL B 1 15 ? 34.593 20.559 33.152 1.00 21.69 14 VAL B N 1
ATOM 904 C CA . VAL B 1 15 ? 34.464 21.563 32.086 1.00 20.95 14 VAL B CA 1
ATOM 905 C C . VAL B 1 15 ? 35.576 21.382 31.091 1.00 22.69 14 VAL B C 1
ATOM 906 O O . VAL B 1 15 ? 36.705 21.10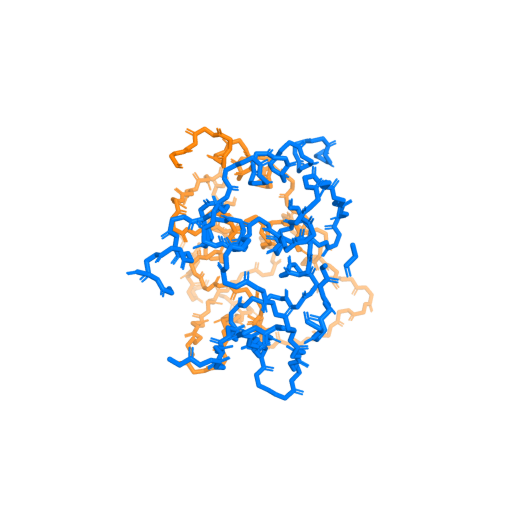3 31.484 1.00 21.34 14 VAL B O 1
ATOM 910 N N . GLY B 1 16 ? 35.249 21.450 29.792 1.00 24.21 15 GLY B N 1
ATOM 911 C CA . GLY B 1 16 ? 36.279 21.472 28.759 1.00 17.44 15 GLY B CA 1
ATOM 912 C C . GLY B 1 16 ? 36.260 20.248 27.854 1.00 25.98 15 GLY B C 1
ATOM 913 O O . GLY B 1 16 ? 35.533 19.297 28.115 1.00 19.42 15 GLY B O 1
ATOM 914 N N . PRO B 1 17 ? 37.068 20.272 26.792 1.00 24.39 16 PRO B N 1
ATOM 915 C CA . PRO B 1 17 ? 37.143 19.137 25.872 1.00 25.44 16 PRO B CA 1
ATOM 916 C C . PRO B 1 17 ? 37.847 17.952 26.499 1.00 27.09 16 PRO B C 1
ATOM 917 O O . PRO B 1 17 ? 38.708 18.134 27.342 1.00 26.44 16 PRO B O 1
ATOM 921 N N . PRO B 1 18 ? 37.541 16.733 26.034 1.00 35.39 17 PRO B N 1
ATOM 922 C CA . PRO B 1 18 ? 38.155 15.559 26.674 1.00 39.37 17 PRO B CA 1
ATOM 923 C C . PRO B 1 18 ? 39.692 15.663 26.725 1.00 34.54 17 PRO B C 1
ATOM 924 O O . PRO B 1 18 ? 40.306 16.104 25.756 1.00 33.34 17 PRO B O 1
ATOM 928 N N . GLY B 1 19 ? 40.287 15.293 27.856 1.00 33.26 18 GLY B N 1
ATOM 929 C CA . GLY B 1 19 ? 41.748 15.346 28.033 1.00 35.99 18 GLY B CA 1
ATOM 930 C C . GLY B 1 19 ? 42.290 16.706 28.479 1.00 36.47 18 GLY B C 1
ATOM 931 O O . GLY B 1 19 ? 43.497 16.877 28.675 1.00 35.61 18 GLY B O 1
ATOM 932 N N . ALA B 1 20 ? 41.399 17.679 28.624 1.00 29.12 19 ALA B N 1
ATOM 933 C CA . ALA B 1 20 ? 41.792 19.032 28.968 1.00 27.16 19 ALA B CA 1
ATOM 934 C C . ALA B 1 20 ? 40.646 19.653 29.769 1.00 24.10 19 ALA B C 1
ATOM 935 O O . ALA B 1 20 ? 40.213 20.773 29.528 1.00 23.87 19 ALA B O 1
ATOM 937 N N . THR B 1 21 ? 40.149 18.888 30.734 1.00 27.84 20 THR B N 1
ATOM 938 C CA . THR B 1 21 ? 39.029 19.321 31.542 1.00 22.86 20 THR B CA 1
ATOM 939 C C . THR B 1 21 ? 39.518 19.920 32.869 1.00 20.46 20 THR B C 1
ATOM 940 O O . THR B 1 21 ? 40.659 19.734 33.314 1.00 19.26 20 THR B O 1
ATOM 944 N N . ARG B 1 22 ? 38.634 20.657 33.489 1.00 15.26 21 ARG B N 1
ATOM 945 C CA . ARG B 1 22 ? 38.862 21.105 34.838 1.00 18.99 21 ARG B CA 1
ATOM 946 C C . ARG B 1 22 ? 37.586 20.841 35.581 1.00 19.41 21 ARG B C 1
ATOM 947 O O . ARG B 1 22 ? 36.517 21.075 35.032 1.00 22.94 21 ARG B O 1
ATOM 955 N N . THR B 1 23 ? 37.702 20.362 36.825 1.00 22.37 22 THR B N 1
ATOM 956 C CA . THR B 1 23 ? 36.546 20.095 37.674 1.00 22.29 22 THR B CA 1
ATOM 957 C C . THR B 1 23 ? 36.328 21.270 38.624 1.00 20.29 22 THR B C 1
ATOM 958 O O . THR B 1 23 ? 37.238 21.659 39.364 1.00 21.87 22 THR B O 1
ATOM 962 N N . VAL B 1 24 ? 35.129 21.843 38.560 1.00 21.10 23 VAL B N 1
ATOM 963 C CA . VAL B 1 24 ? 34.809 23.099 39.251 1.00 19.86 23 VAL B CA 1
ATOM 964 C C . VAL B 1 24 ? 33.645 22.791 40.208 1.00 17.24 23 VAL B C 1
ATOM 965 O O . VAL B 1 24 ? 32.562 22.427 39.748 1.00 20.37 23 VAL B O 1
ATOM 969 N N . PRO B 1 25 ? 33.855 22.964 41.528 1.00 21.79 24 PRO B N 1
ATOM 970 C CA . PRO B 1 25 ? 32.731 22.859 42.474 1.00 17.81 24 PRO B CA 1
ATOM 971 C C . PRO B 1 25 ? 31.827 24.062 42.400 1.00 21.23 24 PRO B C 1
ATOM 972 O O . PRO B 1 25 ? 32.303 25.186 42.198 1.00 20.90 24 PRO B O 1
ATOM 976 N N . ALA B 1 26 ? 30.527 23.862 42.591 1.00 19.95 25 ALA B N 1
ATOM 977 C CA . ALA B 1 26 ? 29.626 24.983 42.593 1.00 19.40 25 ALA B CA 1
ATOM 978 C C . ALA B 1 26 ? 28.421 24.747 43.477 1.00 19.55 25 ALA B C 1
ATOM 979 O O . ALA B 1 26 ? 28.233 23.679 44.042 1.00 18.65 25 ALA B O 1
ATOM 981 N N . HIS B 1 27 ? 27.576 25.764 43.551 1.00 19.47 26 HIS B N 1
ATOM 982 C CA . HIS B 1 27 ? 26.441 25.755 44.460 1.00 21.17 26 HIS B CA 1
ATOM 983 C C . HIS B 1 27 ? 25.186 26.031 43.675 1.00 17.81 26 HIS B C 1
ATOM 98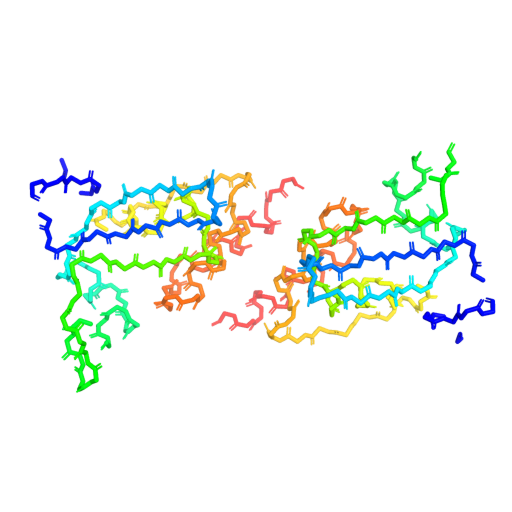4 O O . HIS B 1 27 ? 25.035 27.098 43.117 1.00 20.37 26 HIS B O 1
ATOM 991 N N . LYS B 1 28 ? 24.272 25.045 43.641 1.00 23.47 27 LYS B N 1
ATOM 992 C CA . LYS B 1 28 ? 23.085 25.115 42.760 1.00 17.13 27 LYS B CA 1
ATOM 993 C C . LYS B 1 28 ? 22.269 26.380 43.011 1.00 19.95 27 LYS B C 1
ATOM 994 O O . LYS B 1 28 ? 21.670 26.935 42.102 1.00 25.58 27 LYS B O 1
ATOM 1000 N N . TYR B 1 29 ? 22.212 26.817 44.268 1.00 19.68 28 TYR B N 1
ATOM 1001 C CA . TYR B 1 29 ? 21.457 28.014 44.626 1.00 22.78 28 TYR B CA 1
ATOM 1002 C C . TYR B 1 29 ? 21.955 29.274 43.905 1.00 18.56 28 TYR B C 1
ATOM 1003 O O . TYR B 1 29 ? 21.169 30.063 43.355 1.00 22.76 28 TYR B O 1
ATOM 1012 N N . VAL B 1 30 ? 23.260 29.478 43.926 1.00 19.50 29 VAL B N 1
ATOM 1013 C CA . VAL B 1 30 ? 23.846 30.682 43.345 1.00 18.99 29 VAL B CA 1
ATOM 1014 C C . VAL B 1 30 ? 23.622 30.651 41.811 1.00 18.69 29 VAL B C 1
ATOM 1015 O O . VAL B 1 30 ? 23.344 31.663 41.171 1.00 22.32 29 VAL B O 1
ATOM 1019 N N . LEU B 1 31 ? 23.788 29.476 41.227 1.00 20.18 30 LEU B N 1
ATOM 1020 C CA . LEU B 1 31 ? 23.690 29.336 39.788 1.00 22.20 30 LEU B CA 1
ATOM 1021 C C . LEU B 1 31 ? 22.250 29.528 39.311 1.00 24.37 30 LEU B C 1
ATOM 1022 O O . LEU B 1 31 ? 22.012 30.210 38.321 1.00 22.40 30 LEU B O 1
ATOM 1027 N N . ALA B 1 32 ? 21.284 28.988 40.052 1.00 16.87 31 ALA B N 1
ATOM 1028 C CA . ALA B 1 32 ? 19.875 29.037 39.616 1.00 17.14 31 ALA B CA 1
ATOM 1029 C C . ALA B 1 32 ? 19.319 30.442 39.761 1.00 20.61 31 ALA B C 1
ATOM 1030 O O . ALA B 1 32 ? 18.539 30.896 38.938 1.00 27.76 31 ALA B O 1
ATOM 1032 N N . VAL B 1 33 ? 19.725 31.137 40.828 1.00 24.45 32 VAL B N 1
ATOM 1033 C CA . VAL B 1 33 ? 19.376 32.538 41.023 1.00 24.83 32 VAL B CA 1
ATOM 1034 C C . VAL B 1 33 ? 19.895 33.412 39.869 1.00 27.39 32 VAL B C 1
ATOM 1035 O O . VAL B 1 33 ? 19.252 34.375 39.479 1.00 30.40 32 VAL B O 1
ATOM 1039 N N . GLY B 1 34 ? 21.060 33.065 39.330 1.00 26.01 33 GLY B N 1
ATOM 1040 C CA . GLY B 1 34 ? 21.701 33.853 38.287 1.00 25.17 33 GLY B CA 1
ATOM 1041 C C . GLY B 1 34 ? 21.352 33.487 36.853 1.00 19.98 33 GLY B C 1
ATOM 1042 O O . GLY B 1 34 ? 21.705 34.216 35.942 1.00 22.90 33 GLY B O 1
ATOM 1043 N N . SER B 1 35 ? 20.653 32.371 36.631 1.00 25.19 34 SER B N 1
ATOM 1044 C CA . SER B 1 35 ? 20.463 31.856 35.268 1.00 22.64 34 SER B CA 1
ATOM 1045 C C . SER B 1 35 ? 19.230 30.968 35.173 1.00 26.45 34 SER B C 1
ATOM 1046 O O . SER B 1 35 ? 19.117 29.992 35.907 1.00 26.71 34 SER B O 1
ATOM 1049 N N . SER B 1 36 ? 18.345 31.288 34.229 1.00 29.52 35 SER B N 1
ATOM 1050 C CA . SER B 1 36 ? 17.166 30.476 33.954 1.00 26.88 35 SER B CA 1
ATOM 1051 C C . SER B 1 36 ? 17.516 29.086 33.437 1.00 25.49 35 SER B C 1
ATOM 1052 O O . SER B 1 36 ? 16.733 28.136 33.562 1.00 28.13 35 SER B O 1
ATOM 1055 N N . VAL B 1 37 ? 18.684 28.958 32.827 1.00 21.88 36 VAL B N 1
ATOM 1056 C CA . VAL B 1 37 ? 19.182 27.671 32.358 1.00 25.07 36 VAL B CA 1
ATOM 1057 C C . VAL B 1 37 ? 19.697 26.764 33.501 1.00 24.81 36 VAL B C 1
ATOM 1058 O O . VAL B 1 37 ? 19.413 25.543 33.538 1.00 26.82 36 VAL B O 1
ATOM 1062 N N . PHE B 1 38 ? 20.489 27.311 34.416 1.00 23.84 37 PHE B N 1
ATOM 1063 C CA . PHE B 1 38 ? 20.800 26.545 35.600 1.00 23.09 37 PHE B CA 1
ATOM 1064 C C . PHE B 1 38 ? 19.583 26.293 36.479 1.00 17.39 37 PHE B C 1
ATOM 1065 O O . PHE B 1 38 ? 19.486 25.255 37.112 1.00 25.43 37 PHE B O 1
ATOM 1073 N N . TYR B 1 39 ? 18.652 27.232 36.521 1.00 21.70 38 TYR B N 1
ATOM 1074 C CA . TYR B 1 39 ? 17.412 26.981 37.236 1.00 23.92 38 TYR B CA 1
ATOM 1075 C C . TYR B 1 39 ? 16.716 25.732 36.694 1.00 25.42 38 TYR B C 1
ATOM 1076 O O . TYR B 1 39 ? 16.218 24.887 37.468 1.00 26.37 38 TYR B O 1
ATOM 1085 N N . ALA B 1 40 ? 16.691 25.605 35.367 1.00 22.46 39 ALA B N 1
ATOM 1086 C CA . ALA B 1 40 ? 15.934 24.546 34.705 1.00 20.01 39 ALA B CA 1
ATOM 1087 C C . ALA B 1 40 ? 16.587 23.209 35.016 1.00 26.41 39 ALA B C 1
ATOM 1088 O O . ALA B 1 40 ? 15.935 22.167 35.243 1.00 24.40 39 ALA B O 1
ATOM 1098 N N . PHE B 1 42 ? 18.439 22.431 37.674 1.00 19.99 41 PHE B N 1
ATOM 1099 C CA . PHE B 1 42 ? 18.470 22.085 39.080 1.00 21.19 41 PHE B CA 1
ATOM 1100 C C . PHE B 1 42 ? 17.110 22.125 39.780 1.00 21.79 41 PHE B C 1
ATOM 1101 O O . PHE B 1 42 ? 16.906 21.387 40.727 1.00 25.36 41 PHE B O 1
ATOM 1109 N N . TYR B 1 43 ? 16.232 23.032 39.360 1.00 25.93 42 TYR B N 1
ATOM 1110 C CA . TYR B 1 43 ? 14.968 23.255 40.038 1.00 24.32 42 TYR B CA 1
ATOM 1111 C C . TYR B 1 43 ? 13.760 23.037 39.162 1.00 32.34 42 TYR B C 1
ATOM 1112 O O . TYR B 1 43 ? 12.665 22.954 39.690 1.00 29.11 42 TYR B O 1
ATOM 1121 N N . GLY B 1 44 ? 13.940 22.926 37.849 1.00 26.37 43 GLY B N 1
ATOM 1122 C CA . GLY B 1 44 ? 12.818 22.841 36.930 1.00 25.45 43 GLY B CA 1
ATOM 1123 C C . GLY B 1 44 ? 12.198 21.456 36.844 1.00 23.16 43 GLY B C 1
ATOM 1124 O O . GLY B 1 44 ? 12.666 20.498 37.445 1.00 19.37 43 GLY B O 1
ATOM 1125 N N . ASP B 1 45 ? 11.150 21.35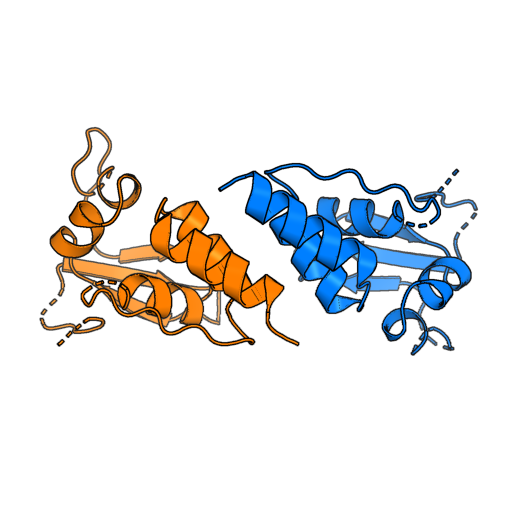0 36.055 1.00 26.61 44 ASP B N 1
ATOM 1126 C CA . ASP B 1 45 ? 10.348 20.107 36.011 1.00 28.08 44 ASP B CA 1
ATOM 1127 C C . ASP B 1 45 ? 11.107 18.876 35.482 1.00 25.92 44 ASP B C 1
ATOM 1128 O O . ASP B 1 45 ? 10.771 17.740 35.808 1.00 29.59 44 ASP B O 1
ATOM 1133 N N . LEU B 1 46 ? 12.149 19.112 34.702 1.00 22.97 45 LEU B N 1
ATOM 1134 C CA . LEU B 1 46 ? 12.879 18.040 34.067 1.00 29.86 45 LEU B CA 1
ATOM 1135 C C . LEU B 1 46 ? 14.263 17.914 34.667 1.00 25.54 45 LEU B C 1
ATOM 1136 O O . LEU B 1 46 ? 15.156 17.303 34.074 1.00 27.80 45 LEU B O 1
ATOM 1141 N N . ALA B 1 47 ? 14.450 18.513 35.844 1.00 24.00 46 ALA B N 1
ATOM 1142 C CA . ALA B 1 47 ? 15.713 18.438 36.555 1.00 25.12 46 ALA B CA 1
ATOM 1143 C C . ALA B 1 47 ? 15.982 16.970 36.970 1.00 19.75 46 ALA B C 1
ATOM 1144 O O . ALA B 1 47 ? 15.080 16.281 37.333 1.00 21.32 46 ALA B O 1
ATOM 1146 N N . GLU B 1 48 ? 17.224 16.505 36.852 1.00 28.43 47 GLU B N 1
ATOM 1147 C CA . GLU B 1 48 ? 17.628 15.143 37.235 1.00 33.81 47 GLU B CA 1
ATOM 1148 C C . GLU B 1 48 ? 18.796 15.317 38.168 1.00 29.25 47 GLU B C 1
ATOM 1149 O O . GLU B 1 48 ? 19.688 16.096 37.870 1.00 31.01 47 GLU B O 1
ATOM 1155 N N . VAL B 1 49 ? 18.808 14.599 39.289 1.00 21.69 48 VAL B N 1
ATOM 1156 C CA . VAL B 1 49 ? 19.876 14.791 40.253 1.00 19.76 48 VAL B CA 1
ATOM 1157 C C . VAL B 1 49 ? 21.182 14.255 39.714 1.00 22.13 48 VAL B C 1
ATOM 1158 O O . VAL B 1 49 ? 21.294 13.106 39.314 1.00 20.89 48 VAL B O 1
ATOM 1162 N N . LYS B 1 50 ? 22.195 15.106 39.724 1.00 19.71 49 LYS B N 1
ATOM 116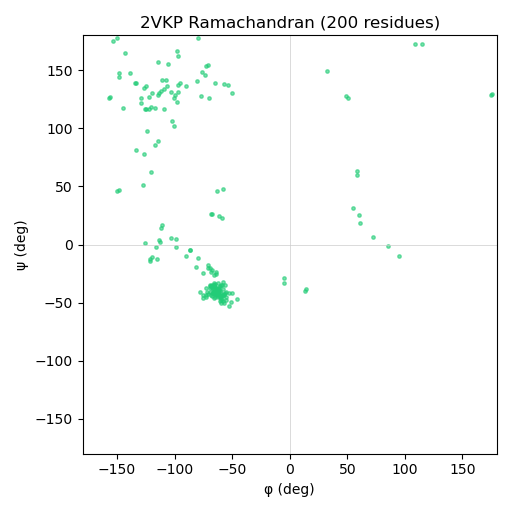3 C CA . LYS B 1 50 ? 23.460 14.766 39.123 1.00 25.49 49 LYS B CA 1
ATOM 1164 C C . LYS B 1 50 ? 24.542 15.401 39.955 1.00 30.46 49 LYS B C 1
ATOM 1165 O O . LYS B 1 50 ? 24.551 16.631 40.098 1.00 32.09 49 LYS B O 1
ATOM 1171 N N . SER B 1 51 ? 25.395 14.562 40.551 1.00 22.85 50 SER B N 1
ATOM 1172 C CA . SER B 1 51 ? 26.580 15.024 41.300 1.00 29.29 50 SER B CA 1
ATOM 1173 C C . SER B 1 51 ? 27.631 15.725 40.440 1.00 20.60 50 SER B C 1
ATOM 1174 O O . SER B 1 51 ? 28.310 16.646 40.902 1.00 26.94 50 SER B O 1
ATOM 1177 N N . GLU B 1 52 ? 27.793 15.220 39.222 1.00 21.78 51 GLU B N 1
ATOM 1178 C CA . GLU B 1 52 ? 28.862 15.621 38.304 1.00 24.54 51 GLU B CA 1
ATOM 1179 C C . GLU B 1 52 ? 28.183 15.942 36.990 1.00 23.42 51 GLU B C 1
ATOM 1180 O O . GLU B 1 52 ? 27.394 15.177 36.500 1.00 15.82 51 GLU B O 1
ATOM 1186 N N . ILE B 1 53 ? 28.416 17.127 36.465 1.00 17.83 52 ILE B N 1
ATOM 1187 C CA . ILE B 1 53 ? 27.864 17.541 35.178 1.00 23.23 52 ILE B CA 1
ATOM 1188 C C . ILE B 1 53 ? 29.001 17.857 34.206 1.00 24.08 52 ILE B C 1
ATOM 1189 O O . ILE B 1 53 ? 29.923 18.590 34.519 1.00 20.84 52 ILE B O 1
ATOM 1194 N N . HIS B 1 54 ? 28.929 17.296 33.013 1.00 15.79 53 HIS B N 1
ATOM 1195 C CA . HIS B 1 54 ? 29.956 17.555 32.016 1.00 22.19 53 HIS B CA 1
ATOM 1196 C C . HIS B 1 54 ? 29.507 18.679 31.093 1.00 26.87 53 HIS B C 1
ATOM 1197 O O . HIS B 1 54 ? 28.323 18.773 30.716 1.00 23.06 53 HIS B O 1
ATOM 1204 N N . ILE B 1 55 ? 30.462 19.563 30.778 1.00 24.39 54 ILE B N 1
ATOM 1205 C CA . ILE B 1 55 ? 30.247 20.676 29.878 1.00 25.95 54 ILE B CA 1
ATOM 1206 C C . ILE B 1 55 ? 31.447 20.668 28.922 1.00 23.97 54 ILE B C 1
ATOM 1207 O O . ILE B 1 55 ? 32.420 21.427 29.098 1.00 20.70 54 ILE B O 1
ATOM 1212 N N . PRO B 1 56 ? 31.384 19.807 27.896 1.00 25.64 55 PRO B N 1
ATOM 1213 C CA . PRO B 1 56 ? 32.508 19.620 26.980 1.00 27.14 55 PRO B CA 1
ATOM 1214 C C . PRO B 1 56 ? 32.751 20.816 26.037 1.00 22.51 55 PRO B C 1
ATOM 1215 O O . PRO B 1 56 ? 33.844 20.966 25.498 1.00 18.13 55 PRO B O 1
ATOM 1219 N N . ASP B 1 57 ? 31.733 21.646 25.851 1.00 15.93 56 ASP B N 1
ATOM 1220 C CA . ASP B 1 57 ? 31.744 22.672 24.812 1.00 20.72 56 ASP B CA 1
ATOM 1221 C C . ASP B 1 57 ? 32.124 24.054 25.345 1.00 21.31 56 ASP B C 1
ATOM 1222 O O . ASP B 1 57 ? 32.185 25.035 24.570 1.00 20.07 56 ASP B O 1
ATOM 1227 N N . VAL B 1 58 ? 32.349 24.127 26.665 1.00 19.79 57 VAL B N 1
ATOM 1228 C CA . VAL B 1 58 ? 32.758 25.366 27.346 1.00 21.67 57 VAL B CA 1
ATOM 1229 C C . VAL B 1 58 ? 34.241 25.300 27.775 1.00 19.90 57 VAL B C 1
ATOM 1230 O O . VAL B 1 58 ? 34.716 24.268 28.199 1.00 19.59 57 VAL B O 1
ATOM 1234 N N . GLU B 1 59 ? 34.980 26.407 27.667 1.00 22.63 58 GLU B N 1
ATOM 1235 C CA . GLU B 1 59 ? 36.366 26.424 28.159 1.00 16.24 58 GLU B CA 1
ATOM 1236 C C . GLU B 1 59 ? 36.368 26.641 29.664 1.00 17.55 58 GLU B C 1
ATOM 1237 O O . GLU B 1 59 ? 35.573 27.436 30.161 1.00 23.13 58 GLU B O 1
ATOM 1243 N N . PRO B 1 60 ? 37.254 25.951 30.386 1.00 20.47 59 PRO B N 1
ATOM 1244 C CA . PRO B 1 60 ? 37.324 26.124 31.845 1.00 24.34 59 PRO B CA 1
ATOM 1245 C C . PRO B 1 60 ? 37.523 27.564 32.288 1.00 18.41 59 PRO B C 1
ATOM 1246 O O . PRO B 1 60 ? 36.792 28.041 33.154 1.00 19.91 59 PRO B O 1
ATOM 1250 N N . ALA B 1 61 ? 38.436 28.290 31.656 1.00 17.32 60 ALA B N 1
ATOM 1251 C CA . ALA B 1 61 ? 38.660 29.664 32.048 1.00 16.61 60 ALA B CA 1
ATOM 1252 C C . ALA B 1 61 ? 37.389 30.475 31.897 1.00 18.20 60 ALA B C 1
ATOM 1253 O O . ALA B 1 61 ? 37.044 31.258 32.777 1.00 19.68 60 ALA B O 1
ATOM 1255 N N . ALA B 1 62 ? 36.704 30.289 30.771 1.00 18.47 61 ALA B N 1
ATOM 1256 C CA . ALA B 1 62 ? 35.428 30.951 30.509 1.00 17.01 61 ALA B CA 1
ATOM 1257 C C . ALA B 1 62 ? 34.348 30.656 31.554 1.00 20.42 61 ALA B C 1
ATOM 1258 O O . ALA B 1 62 ? 33.573 31.549 31.984 1.00 18.75 61 ALA B O 1
ATOM 1260 N N . PHE B 1 63 ? 34.263 29.393 31.938 1.00 22.28 62 PHE B N 1
ATOM 1261 C CA . PHE B 1 63 ? 33.243 28.953 32.891 1.00 26.19 62 PHE B CA 1
ATOM 1262 C C . PHE B 1 63 ? 33.510 29.602 34.260 1.00 20.14 62 PHE B C 1
ATOM 1263 O O . PHE B 1 63 ? 32.595 30.019 34.941 1.00 21.19 62 PHE B O 1
ATOM 1271 N N . LEU B 1 64 ? 34.780 29.671 34.650 1.00 21.41 63 LEU B N 1
ATOM 1272 C CA . LEU B 1 64 ? 35.168 30.286 35.915 1.00 20.83 63 LEU B CA 1
ATOM 1273 C C . LEU B 1 64 ? 34.893 31.783 35.929 1.00 16.26 63 LEU B C 1
ATOM 1274 O O . LEU B 1 64 ? 34.506 32.325 36.961 1.00 19.35 63 LEU B O 1
ATOM 1279 N N . ILE B 1 65 ? 35.048 32.446 34.792 1.00 17.19 64 ILE B N 1
ATOM 1280 C CA . ILE B 1 65 ? 34.670 33.875 34.674 1.00 12.86 64 ILE B CA 1
ATOM 1281 C C . ILE B 1 65 ? 33.151 34.054 34.825 1.00 18.41 64 ILE B C 1
ATOM 1282 O O . ILE B 1 65 ? 32.678 34.951 35.544 1.00 17.02 64 ILE B O 1
ATOM 1287 N N . LEU B 1 66 ? 32.380 33.164 34.207 1.00 19.30 65 LEU B N 1
ATOM 1288 C CA . LEU B 1 66 ? 30.944 33.213 34.320 1.00 19.06 65 LEU B CA 1
ATOM 1289 C C . LEU B 1 66 ? 30.519 33.065 35.782 1.00 18.74 65 LEU B C 1
ATOM 1290 O O . LEU B 1 66 ? 29.662 33.804 36.265 1.00 20.44 65 LEU B O 1
ATOM 1295 N N . LEU B 1 67 ? 31.056 32.043 36.433 1.00 19.90 66 LEU B N 1
ATOM 1296 C CA . LEU B 1 67 ? 30.715 31.770 37.836 1.00 18.45 66 LEU B CA 1
ATOM 1297 C C . LEU B 1 67 ? 31.189 32.877 38.758 1.00 20.03 66 LEU B C 1
ATOM 1298 O O . LEU B 1 67 ? 30.468 33.272 39.652 1.00 18.35 66 LEU B O 1
ATOM 1303 N N . LYS B 1 68 ? 32.374 33.413 38.529 1.00 16.51 67 LYS B N 1
ATOM 1304 C CA . LYS B 1 68 ? 32.813 34.568 39.336 1.00 17.84 67 LYS B CA 1
ATOM 1305 C C . LYS B 1 68 ? 31.762 35.672 39.320 1.00 20.29 67 LYS B C 1
ATOM 1306 O O . LYS B 1 68 ? 31.498 36.279 40.337 1.00 18.56 67 LYS B O 1
ATOM 1312 N N . TYR B 1 69 ? 31.179 35.936 38.164 1.00 17.34 68 TYR B N 1
ATOM 1313 C CA . TYR B 1 69 ? 30.185 36.989 38.013 1.00 16.31 68 TYR B CA 1
ATOM 1314 C C . TYR B 1 69 ? 28.917 36.583 38.801 1.00 19.76 68 TYR B C 1
ATOM 1315 O O . TYR B 1 69 ? 28.275 37.404 39.469 1.00 19.37 68 TYR B O 1
ATOM 1332 N N . TYR B 1 71 ? 28.633 34.575 41.466 1.00 16.84 70 TYR B N 1
ATOM 1333 C CA . TYR B 1 71 ? 28.887 34.684 42.909 1.00 18.67 7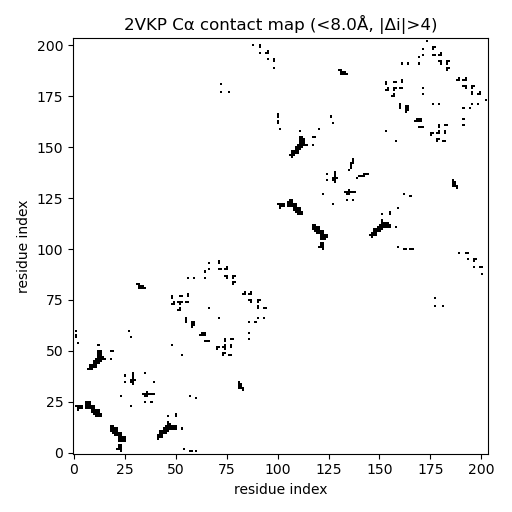0 TYR B CA 1
ATOM 1334 C C . TYR B 1 71 ? 29.100 36.098 43.430 1.00 16.22 70 TYR B C 1
ATOM 1335 O O . TYR B 1 71 ? 28.652 36.414 44.546 1.00 14.89 70 TYR B O 1
ATOM 1344 N N . SER B 1 72 ? 29.788 36.944 42.662 1.00 18.10 71 SER B N 1
ATOM 1345 C CA . SER B 1 72 ? 30.320 38.228 43.166 1.00 14.62 71 SER B CA 1
ATOM 1346 C C . SER B 1 72 ? 29.846 39.468 42.449 1.00 13.44 71 SER B C 1
ATOM 1347 O O . SER B 1 72 ? 30.090 40.577 42.920 1.00 13.93 71 SER B O 1
ATOM 1350 N N . ASP B 1 73 ? 29.234 39.316 41.266 1.00 17.96 72 ASP B N 1
ATOM 1351 C CA . ASP B 1 73 ? 28.857 40.431 40.411 1.00 18.45 72 ASP B CA 1
ATOM 1352 C C . ASP B 1 73 ? 30.031 41.148 39.702 1.00 16.88 72 ASP B C 1
ATOM 1353 O O . ASP B 1 73 ? 29.853 42.165 39.051 1.00 18.76 72 ASP B O 1
ATOM 1358 N N . GLU B 1 74 ? 31.210 40.598 39.846 1.00 12.23 73 GLU B N 1
ATOM 1359 C CA . GLU B 1 74 ? 32.415 41.112 39.232 1.00 13.83 73 GLU B CA 1
ATOM 1360 C C . GLU B 1 74 ? 32.606 40.479 37.867 1.00 16.76 73 GLU B C 1
ATOM 1361 O O . GLU B 1 74 ? 32.441 39.292 37.720 1.00 15.60 73 GLU B O 1
ATOM 1367 N N . ILE B 1 75 ? 32.976 41.293 36.881 1.00 9.34 74 ILE B N 1
ATOM 1368 C CA . ILE B 1 75 ? 33.275 40.796 35.529 1.00 13.33 74 ILE B CA 1
ATOM 1369 C C . ILE B 1 75 ? 34.756 40.901 35.306 1.00 16.54 74 ILE B C 1
ATOM 1370 O O . ILE B 1 75 ? 35.297 41.990 35.273 1.00 10.04 74 ILE B O 1
ATOM 1375 N N . ASP B 1 76 ? 35.404 39.769 35.112 1.00 16.03 75 ASP B N 1
ATOM 1376 C CA . ASP B 1 76 ? 36.849 39.677 34.994 1.00 14.49 75 ASP B CA 1
ATOM 1377 C C . ASP B 1 76 ? 37.306 39.091 33.657 1.00 15.69 75 ASP B C 1
ATOM 1378 O O . ASP B 1 76 ? 37.948 38.052 33.585 1.00 18.44 75 ASP B O 1
ATOM 1383 N N . LEU B 1 77 ? 36.980 39.792 32.596 1.00 15.19 76 LEU B N 1
ATOM 1384 C CA . LEU B 1 77 ? 37.328 39.379 31.232 1.00 10.96 76 LEU B CA 1
ATOM 1385 C C . LEU B 1 77 ? 38.776 39.536 30.899 1.00 16.90 76 LEU B C 1
ATOM 1386 O O . LEU B 1 77 ? 39.460 40.401 31.456 1.00 13.85 76 LEU B O 1
ATOM 1391 N N . GLU B 1 78 ? 39.230 38.718 29.956 1.00 18.43 77 GLU B N 1
ATOM 1392 C CA . GLU B 1 78 ? 40.576 38.821 29.382 1.00 17.68 77 GLU B CA 1
ATOM 1393 C C . GLU B 1 78 ? 40.491 38.596 27.878 1.00 22.34 77 GLU B C 1
ATOM 1394 O O . GLU B 1 78 ? 39.658 37.826 27.412 1.00 18.01 77 GLU B O 1
ATOM 1400 N N . ALA B 1 79 ? 41.366 39.248 27.127 1.00 16.75 78 ALA B N 1
ATOM 1401 C CA . ALA B 1 79 ? 41.404 39.096 25.682 1.00 18.19 78 ALA B CA 1
ATOM 1402 C C . ALA B 1 79 ? 41.425 37.644 25.184 1.00 19.81 78 ALA B C 1
ATOM 1403 O O . ALA B 1 79 ? 40.760 37.311 24.234 1.00 18.24 78 ALA B O 1
ATOM 1405 N N . ASP B 1 80 ? 42.203 36.797 25.838 1.00 13.82 79 ASP B N 1
ATOM 1406 C CA . ASP B 1 80 ? 42.388 35.402 25.461 1.00 19.60 79 ASP B CA 1
ATOM 1407 C C . ASP B 1 80 ? 41.162 34.563 25.632 1.00 20.36 79 ASP B C 1
ATOM 1408 O O . ASP B 1 80 ? 41.081 33.503 25.017 1.00 15.97 79 ASP B O 1
ATOM 1413 N N . THR B 1 81 ? 40.231 34.988 26.481 1.00 14.86 80 THR B N 1
ATOM 1414 C CA . THR B 1 81 ? 39.068 34.127 26.776 1.00 18.42 80 THR B CA 1
ATOM 1415 C C . THR B 1 81 ? 37.736 34.807 26.549 1.00 16.90 80 THR B C 1
ATOM 1416 O O . THR B 1 81 ? 36.706 34.191 26.778 1.00 16.56 80 THR B O 1
ATOM 1420 N N . VAL B 1 82 ? 37.717 36.063 26.100 1.00 11.79 81 VAL B N 1
ATOM 1421 C CA . VAL B 1 82 ? 36.446 36.812 26.040 1.00 13.85 81 VAL B CA 1
ATOM 1422 C C . VAL B 1 82 ? 35.456 36.171 25.078 1.00 18.03 81 VAL B C 1
ATOM 1423 O O . VAL B 1 82 ? 34.239 36.106 25.360 1.00 14.71 81 VAL B O 1
ATOM 1427 N N . LEU B 1 83 ? 35.955 35.664 23.955 1.00 16.20 82 LEU B N 1
ATOM 1428 C CA . LEU B 1 83 ? 35.049 35.056 22.996 1.00 12.54 82 LEU B CA 1
ATOM 1429 C C . LEU B 1 83 ? 34.411 33.786 23.620 1.00 16.24 82 LEU B C 1
ATOM 1430 O O . LEU B 1 83 ? 33.203 33.584 23.489 1.00 15.64 82 LEU B O 1
ATOM 1435 N N . ALA B 1 84 ? 35.225 32.933 24.249 1.00 17.35 83 ALA B N 1
ATOM 1436 C CA . ALA B 1 84 ? 34.708 31.728 24.937 1.00 20.87 83 ALA B CA 1
ATOM 1437 C C . ALA B 1 84 ? 33.773 32.098 26.094 1.00 20.10 83 ALA B C 1
ATOM 1438 O O . ALA B 1 84 ? 32.813 31.406 26.399 1.00 12.60 83 ALA B O 1
ATOM 1440 N N . THR B 1 85 ? 34.039 33.210 26.749 1.00 14.13 84 THR B N 1
ATOM 1441 C CA . THR B 1 85 ? 33.130 33.718 27.809 1.00 14.03 84 THR B CA 1
ATOM 1442 C C . THR B 1 85 ? 31.811 34.163 27.240 1.00 21.03 84 THR B C 1
ATOM 1443 O O . THR B 1 85 ? 30.771 33.966 27.848 1.00 16.05 84 THR B O 1
ATOM 1447 N N . LEU B 1 86 ? 31.839 34.763 26.058 1.00 17.03 85 LEU B N 1
ATOM 1448 C CA . LEU B 1 86 ? 30.573 35.196 25.446 1.00 14.17 85 LEU B CA 1
ATOM 1449 C C . LEU B 1 86 ? 29.728 33.988 25.077 1.00 20.55 85 LEU B C 1
ATOM 1450 O O . LEU B 1 86 ? 28.502 33.982 25.267 1.00 17.21 85 LEU B O 1
ATOM 1455 N N . TYR B 1 87 ? 30.385 32.956 24.602 1.00 15.25 86 TYR B N 1
ATOM 1456 C CA . TYR B 1 87 ? 29.679 31.705 24.317 1.00 17.15 86 TYR B CA 1
ATOM 1457 C C . TYR B 1 87 ? 28.988 31.178 25.589 1.00 18.62 86 TYR B C 1
ATOM 1458 O O . TYR B 1 87 ? 27.847 30.775 25.524 1.00 22.37 86 TYR B O 1
ATOM 1467 N N . ALA B 1 88 ? 29.716 31.126 26.713 1.00 20.47 87 ALA B N 1
ATOM 1468 C CA . ALA B 1 88 ? 29.169 30.649 27.998 1.00 17.94 87 ALA B CA 1
ATOM 1469 C C . ALA B 1 88 ? 28.019 31.516 28.493 1.00 22.45 87 ALA B C 1
ATOM 1470 O O . ALA B 1 88 ? 27.027 31.010 29.008 1.00 20.40 87 ALA B O 1
ATOM 1472 N N . ALA B 1 89 ? 28.137 32.820 28.316 1.00 16.26 88 ALA B N 1
ATOM 1473 C CA . ALA B 1 89 ? 27.124 33.789 28.758 1.00 23.51 88 ALA B CA 1
ATOM 1474 C C . ALA B 1 89 ? 25.830 33.697 27.947 1.00 21.01 88 ALA B C 1
ATOM 1475 O O . ALA B 1 89 ? 24.719 33.922 28.471 1.00 21.84 88 ALA B O 1
ATOM 1477 N N . LYS B 1 90 ? 25.986 33.414 26.651 1.00 21.33 89 LYS B N 1
ATOM 1478 C CA . LYS B 1 90 ? 24.847 33.221 25.790 1.00 22.85 89 LYS B CA 1
ATOM 1479 C C . LYS B 1 90 ? 24.242 31.888 26.147 1.00 21.78 89 LYS B C 1
ATOM 1480 O O . LYS B 1 90 ? 23.032 31.767 26.287 1.00 24.16 89 LYS B O 1
ATOM 1486 N N . LYS B 1 91 ? 25.094 30.880 26.305 1.00 16.15 90 LYS B N 1
ATOM 1487 C CA . LYS B 1 91 ? 24.621 29.566 26.622 1.00 14.89 90 LYS B CA 1
ATOM 1488 C C . LYS B 1 91 ? 23.781 29.458 27.914 1.00 24.55 90 LYS B C 1
ATOM 1489 O O . LYS B 1 91 ? 22.828 28.658 27.986 1.00 16.32 90 LYS B O 1
ATOM 1495 N N . TYR B 1 92 ? 24.150 30.204 28.951 1.00 18.04 91 TYR B N 1
ATOM 1496 C CA . TYR B 1 92 ? 23.441 30.118 30.232 1.00 18.71 91 TYR B CA 1
ATOM 1497 C C . TYR B 1 92 ? 22.510 31.284 30.434 1.00 14.83 91 TYR B C 1
ATOM 1498 O O . TYR B 1 92 ? 21.937 31.450 31.502 1.00 19.20 91 TYR B O 1
ATOM 1507 N N . ILE B 1 93 ? 22.382 32.111 29.407 1.00 22.21 92 ILE B N 1
ATOM 1508 C CA . ILE B 1 93 ? 21.476 33.257 29.404 1.00 20.97 92 ILE B CA 1
ATOM 1509 C C . ILE B 1 93 ? 21.773 34.225 30.541 1.00 24.07 92 ILE B C 1
ATOM 1510 O O . ILE B 1 93 ? 20.918 34.527 31.409 1.00 16.76 92 ILE B O 1
ATOM 1515 N N . VAL B 1 94 ? 22.994 34.725 30.512 1.00 21.47 93 VAL B N 1
ATOM 1516 C CA . VAL B 1 94 ? 23.458 35.764 31.441 1.00 22.44 93 VAL B CA 1
ATOM 1517 C C . VAL B 1 94 ? 23.739 37.041 30.631 1.00 25.71 93 VAL B C 1
ATOM 1518 O O . VAL B 1 94 ? 24.855 37.236 30.165 1.00 25.45 93 VAL B O 1
ATOM 1522 N N . PRO B 1 95 ? 22.731 37.903 30.444 1.00 24.68 94 PRO B N 1
ATOM 1523 C CA . PRO B 1 95 ? 22.900 38.966 29.466 1.00 26.77 94 PRO B CA 1
ATOM 1524 C C . PRO B 1 95 ? 23.790 40.120 29.904 1.00 26.18 94 PRO B C 1
ATOM 1525 O O . PRO B 1 95 ? 24.347 40.803 29.053 1.00 26.41 94 PRO B O 1
ATOM 1529 N N . ALA B 1 96 ? 23.943 40.364 31.202 1.00 22.54 95 ALA B N 1
ATOM 1530 C CA . ALA B 1 96 ? 24.781 41.492 31.599 1.00 21.09 95 ALA B CA 1
ATOM 1531 C C . ALA B 1 96 ? 26.230 41.138 31.240 1.00 22.11 95 ALA B C 1
ATOM 1532 O O . ALA B 1 96 ? 27.030 41.997 30.845 1.00 21.49 95 ALA B O 1
ATOM 1534 N N . LEU B 1 97 ? 26.554 39.861 31.384 1.00 16.98 96 LEU B N 1
ATOM 1535 C CA . LEU B 1 97 ? 27.884 39.343 31.056 1.00 24.33 96 LEU B CA 1
ATOM 1536 C C . LEU B 1 97 ? 28.072 39.297 29.543 1.00 25.34 96 LEU B C 1
ATOM 1537 O O . LEU B 1 97 ? 29.128 39.655 29.045 1.00 21.87 96 LEU B O 1
ATOM 1542 N N . ALA B 1 98 ? 27.054 38.835 28.817 1.00 21.18 97 ALA B N 1
ATOM 1543 C CA . ALA B 1 98 ? 27.077 38.860 27.337 1.00 22.11 97 ALA B CA 1
ATOM 1544 C C . ALA B 1 98 ? 27.430 40.265 26.806 1.00 23.97 97 ALA B C 1
ATOM 1545 O O . ALA B 1 98 ? 28.340 40.429 25.961 1.00 20.64 97 ALA B O 1
ATOM 1547 N N . LYS B 1 99 ? 26.724 41.269 27.332 1.00 18.78 98 LYS B N 1
ATOM 1548 C CA . LYS B 1 99 ? 26.875 42.652 26.899 1.00 20.29 98 LYS B CA 1
ATOM 1549 C C . LYS B 1 99 ? 28.303 43.122 27.146 1.00 17.25 98 LYS B C 1
ATOM 1550 O O . LYS B 1 99 ? 28.903 43.776 26.291 1.00 19.72 98 LYS B O 1
ATOM 1555 N N . ALA B 1 100 ? 28.823 42.819 28.337 1.00 19.84 99 ALA B N 1
ATOM 1556 C CA . ALA B 1 100 ? 30.179 43.238 28.702 1.00 20.18 99 ALA B CA 1
ATOM 1557 C C . ALA B 1 100 ? 31.215 42.594 27.769 1.00 20.59 99 ALA B C 1
ATOM 1558 O O . ALA B 1 100 ? 32.193 43.230 27.396 1.00 16.30 99 ALA B O 1
ATOM 1560 N N . CYS B 1 101 ? 30.996 41.334 27.391 1.00 16.63 100 CYS B N 1
ATOM 1561 C CA . CYS B 1 101 ? 31.870 40.638 26.423 1.00 16.54 100 CYS B CA 1
ATOM 1562 C C . CYS B 1 101 ? 31.832 41.319 25.066 1.00 16.78 100 CYS B C 1
ATOM 1563 O O . CYS B 1 101 ? 32.864 41.484 24.434 1.00 17.28 100 CYS B O 1
ATOM 1566 N N . VAL B 1 102 ? 30.646 41.759 24.637 1.00 12.09 101 VAL B N 1
ATOM 1567 C CA . VAL B 1 102 ? 30.521 42.420 23.325 1.00 11.69 101 VAL B CA 1
ATOM 1568 C C . VAL B 1 102 ? 31.216 43.773 23.324 1.00 17.00 101 VAL B C 1
ATOM 1569 O O . VAL B 1 102 ? 31.933 44.097 22.381 1.00 16.01 101 VAL B O 1
ATOM 1573 N N . ASN B 1 103 ? 31.020 44.539 24.394 1.00 16.54 102 ASN B N 1
ATOM 1574 C CA . ASN B 1 103 ? 31.671 45.825 24.534 1.00 16.03 102 ASN B CA 1
ATOM 1575 C C . ASN B 1 103 ? 33.164 45.623 24.571 1.00 13.59 102 ASN B C 1
ATOM 1576 O O . ASN B 1 103 ? 33.959 46.415 24.023 1.00 21.29 102 ASN B O 1
ATOM 1581 N N . PHE B 1 104 ? 33.594 44.583 25.274 1.00 12.97 103 PHE B N 1
ATOM 1582 C CA . PHE B 1 104 ? 35.038 44.256 25.342 1.00 14.69 103 PHE B CA 1
ATOM 1583 C C . PHE B 1 104 ? 35.631 43.907 23.956 1.00 20.30 103 PHE B C 1
ATOM 1584 O O . PHE B 1 104 ? 36.711 44.384 23.560 1.00 16.40 103 PHE B O 1
ATOM 1592 N N . LEU B 1 105 ? 34.898 43.118 23.202 1.00 19.61 104 LEU B N 1
ATOM 1593 C CA . LEU B 1 105 ? 35.322 42.778 21.852 1.00 21.66 104 LEU B CA 1
ATOM 1594 C C . LEU B 1 105 ? 35.375 44.016 20.989 1.00 19.65 104 LEU B C 1
ATOM 1595 O O . LEU B 1 105 ? 36.291 44.155 20.215 1.00 17.70 104 LEU B O 1
ATOM 1600 N N . GLU B 1 106 ? 34.384 44.897 21.110 1.00 15.17 105 GLU B N 1
ATOM 1601 C CA . GLU B 1 106 ? 34.385 46.156 20.339 1.00 17.08 105 GLU B CA 1
ATOM 1602 C C . GLU B 1 106 ? 35.589 47.022 20.611 1.00 19.73 105 GLU B C 1
ATOM 1603 O O . GLU B 1 106 ? 36.022 47.769 19.708 1.00 19.86 105 GLU B O 1
ATOM 1608 N N . THR B 1 107 ? 36.065 47.018 21.858 1.00 15.84 106 THR B N 1
ATOM 1609 C CA . THR B 1 107 ? 37.045 48.028 22.307 1.00 16.05 106 THR B CA 1
ATOM 1610 C C . THR B 1 107 ? 38.415 47.478 22.599 1.00 16.83 106 THR B C 1
ATOM 1611 O O . THR B 1 107 ? 39.287 48.181 23.121 1.00 17.86 106 THR B O 1
ATOM 1615 N N . SER B 1 108 ? 38.667 46.270 22.156 1.00 13.58 107 SER B N 1
ATOM 1616 C CA . SER B 1 108 ? 39.958 45.672 22.396 1.00 12.62 107 SER B CA 1
ATOM 1617 C C . SER B 1 108 ? 40.704 45.467 21.105 1.00 15.04 107 SER B C 1
ATOM 1618 O O . SER B 1 108 ? 40.115 45.433 20.023 1.00 19.98 107 SER B O 1
ATOM 1621 N N . LEU B 1 109 ? 42.026 45.381 21.200 1.00 15.42 108 LEU B N 1
ATOM 1622 C CA . LEU B 1 109 ? 42.836 45.160 20.022 1.00 19.34 108 LEU B CA 1
ATOM 1623 C C . LEU B 1 109 ? 42.414 43.820 19.367 1.00 37.68 108 LEU B C 1
ATOM 1624 O O . LEU B 1 109 ? 42.218 43.705 18.145 1.00 39.92 108 LEU B O 1
#

Secondary structure (DSSP, 8-state):
--------EEEEESSTTS-EEEEE-HHHHHHH-HHHH-----EEEETTS-HHHHHHHHH---------TTTHHHHHHHHHHTT-HHHHHHHHHHHHHH-/--------EEEEESSTTS-EEEEE-HHHHHHH-HHHH---STT----SEEEETTS-HHHHHHHHH---------TTTHHHHHHHHHHTT-HHHHHHHHHHHHH--

Nearest PDB structures (foldseek):
  2vkp-assembly1_A-2  TM=1.010E+00  e=5.197E-18  Homo sapiens
  2vkp-assembly1_B-2  TM=9.859E-01  e=7.868E-17  Homo sapiens
  4u2m-assembly2_B  TM=8.744E-01  e=1.036E-06  Homo sapiens
  3e4u-assembly3_E  TM=8.822E-01  e=3.518E-06  Homo sapiens
  8pnm-assembly1_C  TM=6.690E-01  e=1.307E-02  Homo sapiens

GO terms:
  GO:0005829 cytosol (C, TAS)
  GO:0005515 protein binding (F, IPI)